Protein AF-A0A2D5ZNK0-F1 (afdb_monomer_lite)

Sequence (263 aa):
MKLQSRGSHSTAHLARLTDTSVVLVVDVSKSTRTVAAQVLGCRELEPDLQLRGVILNRVGTSRQEKVIREAIAIETGLPVLGAIPRLERELLPSRYLGLVTAFEHPRMTEVLGKLATLAEERIDLSQLLEVARSAPTLARLAPHRSHTSVSKPVNIGVLRDRAFSFYYPENLEAIAGSGAELIEISPLRDSTLPAIDALYAICTRSEPRNGLQAWREPPREAGDERRIGHQRSHRTRGRAGRGGRESHASGSGDPGPCAPQRG

pLDDT: mean 75.98, std 24.48, range [27.55, 98.69]

Radius of gyration: 31.8 Å; chains: 1; bounding box: 80×66×80 Å

Foldseek 3Di:
DDQDPLRPPHPQNVCLVQVAADEAEDEQVVHALVLLVVVVCVCVSRVVHNHAAYEYEADADPVRVVRRQVSNCVNPVHHHQFYYHRDDCVLWPADPPGTQDPQRDPCSVVSVVVVVVRCVVTGNVVVVVVSRVPGDDDDPDDPPPPPDPDPDAAEEEEADHSVQPDDDVVVVCVSVSNRHDYHYDHPVPDPDDDDGPYYDGDDDPDDPPPPDDPPDDDDDPPDPPPDDDDDDDDDDDDDDDDDDDDDDDDDDDDDDDDDDDDD

Structure (mmCIF, N/CA/C/O backbone):
data_AF-A0A2D5ZNK0-F1
#
_entry.id   AF-A0A2D5ZNK0-F1
#
loop_
_atom_site.group_PDB
_atom_site.id
_atom_site.type_symbol
_atom_site.label_atom_id
_atom_site.label_alt_id
_atom_site.label_comp_id
_atom_site.label_asym_id
_atom_site.label_entity_id
_atom_site.label_seq_id
_atom_site.pdbx_PDB_ins_code
_atom_site.Cartn_x
_atom_site.Cartn_y
_atom_site.Cartn_z
_atom_site.occupancy
_atom_site.B_iso_or_equiv
_atom_site.auth_seq_id
_atom_site.auth_comp_id
_atom_site.auth_asym_id
_atom_site.auth_atom_id
_atom_site.pdbx_PDB_model_num
ATOM 1 N N . MET A 1 1 ? -8.776 7.065 -18.051 1.00 53.94 1 MET A N 1
ATOM 2 C CA . MET A 1 1 ? -10.060 6.798 -17.361 1.00 53.94 1 MET A CA 1
ATOM 3 C C . MET A 1 1 ? -10.130 7.669 -16.111 1.00 53.94 1 MET A C 1
ATOM 5 O O . MET A 1 1 ? -9.149 7.706 -15.385 1.00 53.94 1 MET A O 1
ATOM 9 N N . LYS A 1 2 ? -11.215 8.428 -15.895 1.00 69.31 2 LYS A N 1
ATOM 10 C CA . LYS A 1 2 ? -11.423 9.237 -14.675 1.00 69.31 2 LYS A CA 1
ATOM 11 C C . LYS A 1 2 ? -12.508 8.589 -13.813 1.00 69.31 2 LYS A C 1
ATOM 13 O O . LYS A 1 2 ? -13.433 8.007 -14.372 1.00 69.31 2 LYS A O 1
ATOM 18 N N . LEU A 1 3 ? -12.394 8.724 -12.491 1.00 73.19 3 LEU A N 1
ATOM 19 C CA . LEU A 1 3 ? -13.427 8.315 -11.539 1.00 73.19 3 LEU A CA 1
ATOM 20 C C . LEU A 1 3 ? -14.761 8.991 -11.887 1.00 73.19 3 LEU A C 1
ATOM 22 O O . LEU A 1 3 ? -14.806 10.209 -12.071 1.00 73.19 3 LEU A O 1
ATOM 26 N N . GLN A 1 4 ? -15.832 8.204 -11.973 1.00 79.56 4 GLN A N 1
ATOM 27 C CA . GLN A 1 4 ? -17.187 8.708 -12.215 1.00 79.56 4 GLN A CA 1
ATOM 28 C C . GLN A 1 4 ? -18.020 8.707 -10.927 1.00 79.56 4 GLN A C 1
ATOM 30 O O . GLN A 1 4 ? -17.707 7.996 -9.975 1.00 79.56 4 GLN A O 1
ATOM 35 N N . SER A 1 5 ? -19.119 9.468 -10.913 1.00 78.69 5 SER A N 1
ATOM 36 C CA . SER A 1 5 ? -19.983 9.665 -9.735 1.00 78.69 5 SER A CA 1
ATOM 37 C C . SER A 1 5 ? -20.564 8.375 -9.147 1.00 78.69 5 SER A C 1
ATOM 39 O O . SER A 1 5 ? -20.795 8.308 -7.947 1.00 78.69 5 SER A O 1
ATOM 41 N N . ARG A 1 6 ? -20.754 7.331 -9.963 1.00 80.19 6 ARG A N 1
ATOM 42 C CA . ARG A 1 6 ? -21.209 5.999 -9.521 1.00 80.19 6 ARG A CA 1
ATOM 43 C C . ARG A 1 6 ? -20.069 5.077 -9.059 1.00 80.19 6 ARG A C 1
ATOM 45 O O . ARG A 1 6 ? -20.229 3.863 -9.068 1.00 80.19 6 ARG A O 1
ATOM 52 N N . GLY A 1 7 ? -18.884 5.620 -8.777 1.00 79.12 7 GLY A N 1
ATOM 53 C CA . GLY A 1 7 ? -17.714 4.840 -8.360 1.00 79.12 7 GLY A CA 1
ATOM 54 C C . GLY A 1 7 ? -17.071 4.014 -9.479 1.00 79.12 7 GLY A C 1
ATOM 55 O O . GLY A 1 7 ? -16.176 3.211 -9.215 1.00 79.12 7 GLY A O 1
ATOM 56 N N . SER A 1 8 ? -17.481 4.196 -10.739 1.00 81.38 8 SER A N 1
ATOM 57 C CA . SER A 1 8 ? -16.827 3.523 -11.866 1.00 81.38 8 SER A CA 1
ATOM 58 C C . SER A 1 8 ? -15.377 3.983 -11.977 1.00 81.38 8 SER A C 1
ATOM 60 O O . SER A 1 8 ? -15.108 5.184 -11.927 1.00 81.38 8 SER A O 1
ATOM 62 N N . HIS A 1 9 ? -14.462 3.019 -12.135 1.00 85.94 9 HIS A N 1
ATOM 63 C CA . HIS A 1 9 ? -13.010 3.246 -12.203 1.00 85.94 9 HIS A CA 1
ATOM 64 C C . HIS A 1 9 ? -12.386 3.678 -10.860 1.00 85.94 9 HIS A C 1
ATOM 66 O O . HIS A 1 9 ? -11.348 4.337 -10.833 1.00 85.94 9 HIS A O 1
ATOM 72 N N . SER A 1 10 ? -13.036 3.331 -9.747 1.00 90.38 10 SER A N 1
ATOM 73 C CA . SER A 1 10 ? -12.478 3.432 -8.395 1.00 90.38 10 SER A CA 1
ATOM 74 C C . SER A 1 10 ? -11.675 2.185 -8.018 1.00 90.38 10 SER A C 1
ATOM 76 O O . SER A 1 10 ? -11.811 1.130 -8.640 1.00 90.38 10 SER A O 1
ATOM 78 N N . THR A 1 11 ? -10.902 2.274 -6.934 1.00 90.75 11 THR A N 1
ATOM 79 C CA . THR A 1 11 ? -10.263 1.107 -6.309 1.00 90.75 11 THR A CA 1
ATOM 80 C C . THR A 1 11 ? -11.290 0.055 -5.883 1.00 90.75 11 THR A C 1
ATOM 82 O O . THR A 1 11 ? -11.039 -1.129 -6.060 1.00 90.75 11 THR A O 1
ATOM 85 N N . ALA A 1 12 ? -12.466 0.465 -5.392 1.00 91.69 12 ALA A N 1
ATOM 86 C CA . ALA A 1 12 ? -13.541 -0.460 -5.025 1.00 91.69 12 ALA A CA 1
ATOM 87 C C . ALA A 1 12 ? -14.115 -1.192 -6.249 1.00 91.69 12 ALA A C 1
ATOM 89 O O . ALA A 1 12 ? -14.366 -2.393 -6.203 1.00 91.69 12 ALA A O 1
ATOM 90 N N . HIS A 1 13 ? -14.272 -0.490 -7.377 1.00 91.88 13 HIS A N 1
ATOM 91 C CA . HIS A 1 13 ? -14.654 -1.118 -8.641 1.00 91.88 13 HIS A CA 1
ATOM 92 C C . HIS A 1 13 ? -13.606 -2.149 -9.074 1.00 91.88 13 HIS A C 1
ATOM 94 O O . HIS A 1 13 ? -13.973 -3.267 -9.420 1.00 91.88 13 HIS A O 1
ATOM 100 N N . LEU A 1 14 ? -12.315 -1.794 -9.042 1.00 91.94 14 LEU A N 1
ATOM 101 C CA . LEU A 1 14 ? -11.243 -2.717 -9.419 1.00 91.94 14 LEU A CA 1
ATOM 102 C C . LEU A 1 14 ? -11.221 -3.949 -8.509 1.00 91.94 14 LEU A C 1
ATOM 104 O O . LEU A 1 14 ? -11.199 -5.059 -9.021 1.00 91.94 14 LEU A O 1
ATOM 108 N N . ALA A 1 15 ? -11.318 -3.753 -7.193 1.00 93.38 15 ALA A N 1
ATOM 109 C CA . ALA A 1 15 ? -11.358 -4.840 -6.221 1.00 93.38 15 ALA A CA 1
ATOM 110 C C . ALA A 1 15 ? -12.528 -5.805 -6.462 1.00 93.38 15 ALA A C 1
ATOM 112 O O . ALA A 1 15 ? -12.347 -7.004 -6.313 1.00 93.38 15 ALA A O 1
ATOM 113 N N . ARG A 1 16 ? -13.699 -5.318 -6.901 1.00 90.88 16 ARG A N 1
ATOM 114 C CA . ARG A 1 16 ? -14.812 -6.190 -7.317 1.00 90.88 16 ARG A CA 1
ATOM 115 C C . ARG A 1 16 ? -14.516 -6.962 -8.597 1.00 90.88 16 ARG A C 1
ATOM 117 O O . ARG A 1 16 ? -14.821 -8.144 -8.671 1.00 90.88 16 ARG A O 1
ATOM 124 N N . LEU A 1 17 ? -13.921 -6.312 -9.600 1.00 90.88 17 LEU A N 1
ATOM 125 C CA . LEU A 1 17 ? -13.545 -6.986 -10.849 1.00 90.88 17 LEU A CA 1
ATOM 126 C C . LEU A 1 17 ? -12.518 -8.100 -10.620 1.00 90.88 17 LEU A C 1
ATOM 128 O O . LEU A 1 17 ? -12.526 -9.092 -11.343 1.00 90.88 17 LEU A O 1
ATOM 132 N N . THR A 1 18 ? -11.628 -7.919 -9.644 1.00 91.44 18 THR A N 1
ATOM 133 C CA . THR A 1 18 ? -10.553 -8.862 -9.317 1.00 91.44 18 THR A CA 1
ATOM 134 C C . THR A 1 18 ? -10.853 -9.726 -8.092 1.00 91.44 18 THR A C 1
ATOM 136 O O . THR A 1 18 ? -9.956 -10.428 -7.630 1.00 91.44 18 THR A O 1
ATOM 139 N N . ASP A 1 19 ? -12.069 -9.639 -7.543 1.00 91.19 19 ASP A N 1
ATOM 140 C CA . ASP A 1 19 ? -12.512 -10.284 -6.296 1.00 91.19 19 ASP A CA 1
ATOM 141 C C . ASP A 1 19 ? -11.473 -10.200 -5.156 1.00 91.19 19 ASP A C 1
ATOM 143 O O . ASP A 1 19 ? -11.178 -11.146 -4.432 1.00 91.19 19 ASP A O 1
ATOM 147 N N . THR A 1 20 ? -10.819 -9.044 -5.040 1.00 93.94 20 THR A N 1
ATOM 148 C CA . THR A 1 20 ? -9.684 -8.848 -4.137 1.00 93.94 20 THR A CA 1
ATOM 149 C C . THR A 1 20 ? -10.143 -8.320 -2.785 1.00 93.94 20 THR A C 1
ATOM 151 O O . THR A 1 20 ? -10.878 -7.334 -2.702 1.00 93.94 20 THR A O 1
ATOM 154 N N . SER A 1 21 ? -9.637 -8.935 -1.716 1.00 94.94 21 SER A N 1
ATOM 155 C CA . SER A 1 21 ? -9.811 -8.452 -0.348 1.00 94.94 21 SER A CA 1
ATOM 156 C C . SER A 1 21 ? -9.242 -7.044 -0.164 1.00 94.94 21 SER A C 1
ATOM 158 O O . SER A 1 21 ? -8.134 -6.733 -0.600 1.00 94.94 21 SER A O 1
ATOM 160 N N . VAL A 1 22 ? -9.995 -6.187 0.523 1.00 95.94 22 VAL A N 1
ATOM 161 C CA . VAL A 1 22 ? -9.651 -4.782 0.752 1.00 95.94 22 VAL A CA 1
ATOM 162 C C . VAL A 1 22 ? -9.342 -4.539 2.221 1.00 95.94 22 VAL A C 1
ATOM 164 O O . VAL A 1 22 ? -10.062 -4.977 3.117 1.00 95.94 22 VAL A O 1
ATOM 167 N N . VAL A 1 23 ? -8.285 -3.768 2.459 1.00 97.56 23 VAL A N 1
ATOM 168 C CA . VAL A 1 23 ? -7.967 -3.175 3.758 1.00 97.56 23 VAL A CA 1
ATOM 169 C C . VAL A 1 23 ? -8.081 -1.665 3.621 1.00 97.56 23 VAL A C 1
ATOM 171 O O . VAL A 1 23 ? -7.458 -1.065 2.744 1.00 97.56 23 VAL A O 1
ATOM 174 N N . LEU A 1 24 ? -8.885 -1.040 4.478 1.00 97.38 24 LEU A N 1
ATOM 175 C CA . LEU A 1 24 ? -9.095 0.403 4.435 1.00 97.38 24 LEU A CA 1
ATOM 176 C C . LEU A 1 24 ? -8.013 1.121 5.245 1.00 97.38 24 LEU A C 1
ATOM 178 O O . LEU A 1 24 ? -7.843 0.857 6.431 1.00 97.38 24 LEU A O 1
ATOM 182 N N . VAL A 1 25 ? -7.311 2.068 4.629 1.00 97.88 25 VAL A N 1
ATOM 183 C CA . VAL A 1 25 ? -6.366 2.945 5.333 1.00 97.88 25 VAL A CA 1
ATOM 184 C C . VAL A 1 25 ? -7.060 4.270 5.633 1.00 97.88 25 VAL A C 1
ATOM 186 O O . VAL A 1 25 ? -7.453 4.977 4.705 1.00 97.88 25 VAL A O 1
ATOM 189 N N . VAL A 1 26 ? -7.209 4.621 6.912 1.00 97.62 26 VAL A N 1
ATOM 190 C CA . VAL A 1 26 ? -7.966 5.814 7.334 1.00 97.62 26 VAL A CA 1
ATOM 191 C C . VAL A 1 26 ? -7.064 6.799 8.066 1.00 97.62 26 VAL A C 1
ATOM 193 O O . VAL A 1 26 ? -6.392 6.427 9.023 1.00 97.62 26 VAL A O 1
ATOM 196 N N . ASP A 1 27 ? -7.061 8.068 7.649 1.00 96.94 27 ASP A N 1
ATOM 197 C CA . ASP A 1 27 ? -6.434 9.147 8.421 1.00 96.94 27 ASP A CA 1
ATOM 198 C C . ASP A 1 27 ? -7.268 9.433 9.673 1.00 96.94 27 ASP A C 1
ATOM 200 O O . ASP A 1 27 ? -8.422 9.856 9.590 1.00 96.94 27 ASP A O 1
ATOM 204 N N . VAL A 1 28 ? -6.673 9.216 10.844 1.00 97.56 28 VAL A N 1
ATOM 205 C CA . VAL A 1 28 ? -7.351 9.404 12.129 1.00 97.56 28 VAL A CA 1
ATOM 206 C C . VAL A 1 28 ? -6.991 10.721 12.809 1.00 97.56 28 VAL A C 1
ATOM 208 O O . VAL A 1 28 ? -7.343 10.937 13.969 1.00 97.56 28 VAL A O 1
ATOM 211 N N . SER A 1 29 ? -6.283 11.621 12.126 1.00 95.75 29 SER A N 1
ATOM 212 C CA . SER A 1 29 ? -5.857 12.909 12.674 1.00 95.75 29 SER A CA 1
ATOM 213 C C . SER A 1 29 ? -7.034 13.646 13.318 1.00 95.75 29 SER A C 1
ATOM 215 O O . SER A 1 29 ? -8.018 13.969 12.658 1.00 95.75 29 SER A O 1
ATOM 217 N N . LYS A 1 30 ? -6.910 13.955 14.617 1.00 94.06 30 LYS A N 1
ATOM 218 C CA . LYS A 1 30 ? -7.922 14.693 15.401 1.00 94.06 30 LYS A CA 1
ATOM 219 C C . LYS A 1 30 ? -9.309 14.023 15.447 1.00 94.06 30 LYS A C 1
ATOM 221 O O . LYS A 1 30 ? -10.297 14.701 15.709 1.00 94.06 30 LYS A O 1
ATOM 226 N N . SER A 1 31 ? -9.384 12.711 15.227 1.00 95.38 31 SER A N 1
ATOM 227 C CA . SER A 1 31 ? -10.626 11.934 15.266 1.00 95.38 31 SER A CA 1
ATOM 228 C C . SER A 1 31 ? -10.505 10.740 16.218 1.00 95.38 31 SER A C 1
ATOM 230 O O . SER A 1 31 ? -9.405 10.269 16.507 1.00 95.38 31 SER A O 1
ATOM 232 N N . THR A 1 32 ? -11.635 10.260 16.735 1.00 95.56 32 THR A N 1
ATOM 233 C CA . THR A 1 32 ? -11.726 9.044 17.562 1.00 95.56 32 THR A CA 1
ATOM 234 C C . THR A 1 32 ? -12.886 8.177 17.076 1.00 95.56 32 THR A C 1
ATOM 236 O O . THR A 1 32 ? -12.784 7.559 16.021 1.00 95.56 32 THR A O 1
ATOM 239 N N . ARG A 1 33 ? -14.024 8.169 17.777 1.00 96.00 33 ARG A N 1
ATOM 240 C CA . ARG A 1 33 ? -15.182 7.325 17.450 1.00 96.00 33 ARG A CA 1
ATOM 241 C C . ARG A 1 33 ? -15.728 7.576 16.040 1.00 96.00 33 ARG A C 1
ATOM 243 O O . ARG A 1 33 ? -16.164 6.635 15.392 1.00 96.00 33 ARG A O 1
ATOM 250 N N . THR A 1 34 ? -15.641 8.806 15.526 1.00 97.31 34 THR A N 1
ATOM 251 C CA . THR A 1 34 ? -16.075 9.154 14.159 1.00 97.31 34 THR A CA 1
ATOM 252 C C . THR A 1 34 ? -15.363 8.337 13.074 1.00 97.31 34 THR A C 1
ATOM 254 O O . THR A 1 34 ? -15.933 8.128 12.007 1.00 97.31 34 THR A O 1
ATOM 257 N N . VAL A 1 35 ? -14.157 7.818 13.336 1.00 98.00 35 VAL A N 1
ATOM 258 C CA . VAL A 1 35 ? -13.470 6.895 12.415 1.00 98.00 35 VAL A CA 1
ATOM 259 C C . VAL A 1 35 ? -14.310 5.635 12.179 1.00 98.00 35 VAL A C 1
ATOM 261 O O . VAL A 1 35 ? -14.430 5.197 11.040 1.00 98.00 35 VAL A O 1
ATOM 264 N N . ALA A 1 36 ? -14.963 5.091 13.210 1.00 97.88 36 ALA A N 1
ATOM 265 C CA . ALA A 1 36 ? -15.831 3.923 13.057 1.00 97.88 36 ALA A CA 1
ATOM 266 C C . ALA A 1 36 ? -17.025 4.211 12.134 1.00 97.88 36 ALA A C 1
ATOM 268 O O . ALA A 1 36 ? -17.375 3.366 11.318 1.00 97.88 36 ALA A O 1
ATOM 269 N N . ALA A 1 37 ? -17.584 5.426 12.177 1.00 97.56 37 ALA A N 1
ATOM 270 C CA . ALA A 1 37 ? -18.643 5.841 11.256 1.00 97.56 37 ALA A CA 1
ATOM 271 C C . ALA A 1 37 ? -18.157 5.930 9.797 1.00 97.56 37 ALA A C 1
ATOM 273 O O . ALA A 1 37 ? -18.907 5.592 8.887 1.00 97.56 37 ALA A O 1
ATOM 274 N N . GLN A 1 38 ? -16.905 6.343 9.560 1.00 97.31 38 GLN A N 1
ATOM 275 C CA . GLN A 1 38 ? -16.313 6.340 8.215 1.00 97.31 38 GLN A CA 1
ATOM 276 C C . GLN A 1 38 ? -16.136 4.914 7.687 1.00 97.31 38 GLN A C 1
ATOM 278 O O . GLN A 1 38 ? -16.519 4.632 6.556 1.00 97.31 38 GLN A O 1
ATOM 283 N N . VAL A 1 39 ? -15.600 4.012 8.517 1.00 97.69 39 VAL A N 1
ATOM 284 C CA . VAL A 1 39 ? -15.426 2.593 8.164 1.00 97.69 39 VAL A CA 1
ATOM 285 C C . VAL A 1 39 ? -16.782 1.941 7.886 1.00 97.69 39 VAL A C 1
ATOM 287 O O . VAL A 1 39 ? -16.942 1.284 6.859 1.00 97.69 39 VAL A O 1
ATOM 290 N N . LEU A 1 40 ? -17.765 2.171 8.763 1.00 97.12 40 LEU A N 1
ATOM 291 C CA . LEU A 1 40 ? -19.136 1.707 8.580 1.00 97.12 40 LEU A CA 1
ATOM 292 C C . LEU A 1 40 ? -19.714 2.244 7.268 1.00 97.12 40 LEU A C 1
ATOM 294 O O . LEU A 1 40 ? -20.188 1.466 6.453 1.00 97.12 40 LEU A O 1
ATOM 298 N N . GLY A 1 41 ? -19.592 3.547 7.012 1.00 96.31 41 GLY A N 1
ATOM 299 C CA . GLY A 1 41 ? -20.052 4.164 5.770 1.00 96.31 41 GLY A CA 1
ATOM 300 C C . GLY A 1 41 ? -19.421 3.548 4.521 1.00 96.31 41 GLY A C 1
ATOM 301 O O . GLY A 1 41 ? -20.131 3.302 3.554 1.00 96.31 41 GLY A O 1
ATOM 302 N N . CYS A 1 42 ? -18.120 3.238 4.535 1.00 94.94 42 CYS A N 1
ATOM 303 C CA . CYS A 1 42 ? -17.470 2.530 3.427 1.00 94.94 42 CYS A CA 1
ATOM 304 C C . CYS A 1 42 ? -18.042 1.123 3.217 1.00 94.94 42 CYS A C 1
ATOM 306 O O . CYS A 1 42 ? -18.243 0.725 2.073 1.00 94.94 42 CYS A O 1
ATOM 308 N N . ARG A 1 43 ? -18.313 0.390 4.303 1.00 93.88 43 ARG A N 1
ATOM 309 C CA . ARG A 1 43 ? -18.911 -0.949 4.247 1.00 93.88 43 ARG A CA 1
ATOM 310 C C . ARG A 1 43 ? -20.339 -0.912 3.698 1.00 93.88 43 ARG A C 1
ATOM 312 O O . ARG A 1 43 ? -20.675 -1.716 2.843 1.00 93.88 43 ARG A O 1
ATOM 319 N N . GLU A 1 44 ? -21.157 0.029 4.164 1.00 94.69 44 GLU A N 1
ATOM 320 C CA . GLU A 1 44 ? -22.551 0.168 3.720 1.00 94.69 44 GLU A CA 1
ATOM 321 C C . GLU A 1 44 ? -22.656 0.722 2.289 1.00 94.69 44 GLU A C 1
ATOM 323 O O . GLU A 1 44 ? -23.568 0.363 1.549 1.00 94.69 44 GLU A O 1
ATOM 328 N N . LEU A 1 45 ? -21.725 1.591 1.875 1.00 92.81 45 LEU A N 1
ATOM 329 C CA . LEU A 1 45 ? -21.689 2.141 0.516 1.00 92.81 45 LEU A CA 1
ATOM 330 C C . LEU A 1 45 ? -21.282 1.089 -0.527 1.00 92.81 45 LEU A C 1
ATOM 332 O O . LEU A 1 45 ? -21.707 1.170 -1.678 1.00 92.81 45 LEU A O 1
ATOM 336 N N . GLU A 1 46 ? -20.449 0.126 -0.133 1.00 91.12 46 GLU A N 1
ATOM 337 C CA . GLU A 1 46 ? -19.905 -0.921 -0.999 1.00 91.12 46 GLU A CA 1
ATOM 338 C C . GLU A 1 46 ? -20.119 -2.311 -0.357 1.00 91.12 46 GLU A C 1
ATOM 340 O O . GLU A 1 46 ? -19.147 -2.951 0.051 1.00 91.12 46 GLU A O 1
ATOM 345 N N . PRO A 1 47 ? -21.373 -2.801 -0.256 1.00 89.62 47 PRO A N 1
ATOM 346 C CA . PRO A 1 47 ? -21.703 -4.028 0.483 1.00 89.62 47 PRO A CA 1
ATOM 347 C C . PRO A 1 47 ? -21.095 -5.296 -0.131 1.00 89.62 47 PRO A C 1
ATOM 349 O O . PRO A 1 47 ? -20.824 -6.259 0.581 1.00 89.62 47 PRO A O 1
ATOM 352 N N . ASP A 1 48 ? -20.835 -5.282 -1.440 1.00 89.75 48 ASP A N 1
ATOM 353 C CA . ASP A 1 48 ? -20.205 -6.395 -2.162 1.00 89.75 48 ASP A CA 1
ATOM 354 C C . ASP A 1 48 ? -18.672 -6.398 -2.034 1.00 89.75 48 ASP A C 1
ATOM 356 O O . ASP A 1 48 ? -17.993 -7.267 -2.582 1.00 89.75 48 ASP A O 1
ATOM 360 N N . LEU A 1 49 ? -18.092 -5.398 -1.363 1.00 92.44 49 LEU A N 1
ATOM 361 C CA . LEU A 1 49 ? -16.652 -5.312 -1.186 1.00 92.44 49 LEU A CA 1
ATOM 362 C C . LEU A 1 49 ? -16.201 -6.247 -0.065 1.00 92.44 49 LEU A C 1
ATOM 364 O O . LEU A 1 49 ? -16.696 -6.188 1.060 1.00 92.44 49 LEU A O 1
ATOM 368 N N . GLN A 1 50 ? -15.173 -7.045 -0.342 1.00 93.69 50 GLN A N 1
ATOM 369 C CA . GLN A 1 50 ? -14.504 -7.890 0.646 1.00 93.69 50 GLN A CA 1
ATOM 370 C C . GLN A 1 50 ? -13.637 -7.038 1.593 1.00 93.69 50 GLN A C 1
ATOM 372 O O . GLN A 1 50 ? -12.412 -7.139 1.595 1.00 93.69 50 GLN A O 1
ATOM 377 N N . LEU A 1 51 ? -14.248 -6.152 2.384 1.00 95.94 51 LEU A N 1
ATOM 378 C CA . LEU A 1 51 ? -13.545 -5.322 3.361 1.00 95.94 51 LEU A CA 1
ATOM 379 C C . LEU A 1 51 ? -13.157 -6.179 4.576 1.00 95.94 51 LEU A C 1
ATOM 381 O O . LEU A 1 51 ? -14.015 -6.613 5.339 1.00 95.94 51 LEU A O 1
ATOM 385 N N . ARG A 1 52 ? -11.857 -6.442 4.747 1.00 96.88 52 ARG A N 1
ATOM 386 C CA . ARG A 1 52 ? -11.329 -7.419 5.721 1.00 96.88 52 ARG A CA 1
ATOM 387 C C . ARG A 1 52 ? -10.579 -6.810 6.898 1.00 96.88 52 ARG A C 1
ATOM 389 O O . ARG A 1 52 ? -10.232 -7.529 7.829 1.00 96.88 52 ARG A O 1
ATOM 396 N N . GLY A 1 53 ? -10.348 -5.504 6.893 1.00 97.38 53 GLY A N 1
ATOM 397 C CA . GLY A 1 53 ? -9.715 -4.835 8.020 1.00 97.38 53 GLY A CA 1
ATOM 398 C C . GLY A 1 53 ? -9.428 -3.367 7.766 1.00 97.38 53 GLY A C 1
ATOM 399 O O . GLY A 1 53 ? -9.692 -2.831 6.686 1.00 97.38 53 GLY A O 1
ATOM 400 N N . VAL A 1 54 ? -8.873 -2.721 8.788 1.00 98.50 54 VAL A N 1
ATOM 401 C CA . VAL A 1 54 ? -8.552 -1.291 8.773 1.00 98.50 54 VAL A CA 1
ATOM 402 C C . VAL A 1 54 ? -7.120 -1.065 9.253 1.00 98.50 54 VAL A C 1
ATOM 404 O O . VAL A 1 54 ? -6.683 -1.677 10.223 1.00 98.50 54 VAL A O 1
ATOM 407 N N . ILE A 1 55 ? -6.394 -0.152 8.615 1.00 98.69 55 ILE A N 1
ATOM 408 C CA . ILE A 1 55 ? -5.128 0.390 9.116 1.00 98.69 55 ILE A CA 1
ATOM 409 C C . ILE A 1 55 ? -5.353 1.858 9.470 1.00 98.69 55 ILE A C 1
ATOM 411 O O . ILE A 1 55 ? -5.810 2.656 8.648 1.00 98.69 55 ILE A O 1
ATOM 415 N N . LEU A 1 56 ? -5.024 2.227 10.705 1.00 98.56 56 LEU A N 1
ATOM 416 C CA . LEU A 1 56 ? -5.113 3.610 11.164 1.00 98.56 56 LEU A CA 1
ATOM 417 C C . LEU A 1 56 ? -3.852 4.348 10.731 1.00 98.56 56 LEU A C 1
ATOM 419 O O . LEU A 1 56 ? -2.743 3.895 10.995 1.00 98.56 56 LEU A O 1
ATOM 423 N N . ASN A 1 57 ? -4.005 5.497 10.092 1.00 97.69 57 ASN A N 1
ATOM 424 C CA . ASN A 1 57 ? -2.897 6.335 9.669 1.00 97.69 57 ASN A CA 1
ATOM 425 C C . ASN A 1 57 ? -2.886 7.639 10.468 1.00 97.69 57 ASN A C 1
ATOM 427 O O . ASN A 1 57 ? -3.936 8.219 10.746 1.00 97.69 57 ASN A O 1
ATOM 431 N N . ARG A 1 58 ? -1.688 8.135 10.789 1.00 96.56 58 ARG A N 1
ATOM 432 C CA . ARG A 1 58 ? -1.454 9.399 11.505 1.00 96.56 58 ARG A CA 1
ATOM 433 C C . ARG A 1 58 ? -2.026 9.425 12.924 1.00 96.56 58 ARG A C 1
ATOM 435 O O . ARG A 1 58 ? -2.523 10.451 13.394 1.00 96.56 58 ARG A O 1
ATOM 442 N N . VAL A 1 59 ? -1.897 8.304 13.626 1.00 97.56 59 VAL A N 1
ATOM 443 C CA . VAL A 1 59 ? -2.233 8.192 15.049 1.00 97.56 59 VAL A CA 1
ATOM 444 C C . VAL A 1 59 ? -1.373 9.159 15.868 1.00 97.56 59 VAL A C 1
ATOM 446 O O . VAL A 1 59 ? -0.160 9.250 15.670 1.00 97.56 59 VAL A O 1
ATOM 449 N N . GLY A 1 60 ? -2.006 9.901 16.778 1.00 96.06 60 GLY A N 1
ATOM 450 C CA . GLY A 1 60 ? -1.330 10.864 17.645 1.00 96.06 60 GLY A CA 1
ATOM 451 C C . GLY A 1 60 ? -0.933 10.302 19.009 1.00 96.06 60 GLY A C 1
ATOM 452 O O . GLY A 1 60 ? 0.104 10.685 19.539 1.00 96.06 60 GLY A O 1
ATOM 453 N N . THR A 1 61 ? -1.745 9.418 19.601 1.00 96.50 61 THR A N 1
ATOM 454 C CA . THR A 1 61 ? -1.489 8.851 20.940 1.00 96.50 61 THR A CA 1
ATOM 455 C C . THR A 1 61 ? -2.021 7.424 21.069 1.00 96.50 61 THR A C 1
ATOM 457 O O . THR A 1 61 ? -3.010 7.070 20.426 1.00 96.50 61 THR A O 1
ATOM 460 N N . SER A 1 62 ? -1.452 6.629 21.980 1.00 96.19 62 SER A N 1
ATOM 461 C CA . SER A 1 62 ? -1.925 5.261 22.259 1.00 96.19 62 SER A CA 1
ATOM 462 C C . SER A 1 62 ? -3.359 5.225 22.802 1.00 96.19 62 SER A C 1
ATOM 464 O O . SER A 1 62 ? -4.115 4.298 22.520 1.00 96.19 62 SER A O 1
ATOM 466 N N . ARG A 1 63 ? -3.776 6.259 23.551 1.00 97.25 63 ARG A N 1
ATOM 467 C CA . ARG A 1 63 ? -5.168 6.394 24.012 1.00 97.25 63 ARG A CA 1
ATOM 468 C C . ARG A 1 63 ? -6.124 6.553 22.831 1.00 97.25 63 ARG A C 1
ATOM 470 O O . ARG A 1 63 ? -7.168 5.910 22.809 1.00 97.25 63 ARG A O 1
ATOM 477 N N . GLN A 1 64 ? -5.772 7.413 21.875 1.00 97.62 64 GLN A N 1
ATOM 478 C CA . GLN A 1 64 ? -6.562 7.625 20.666 1.00 97.62 64 GLN A CA 1
ATOM 479 C C . GLN A 1 64 ? -6.700 6.320 19.875 1.00 97.62 64 GLN A C 1
ATOM 481 O O . GLN A 1 64 ? -7.813 5.948 19.516 1.00 97.62 64 GLN A O 1
ATOM 486 N N . GLU A 1 65 ? -5.589 5.610 19.661 1.00 98.06 65 GLU A N 1
ATOM 487 C CA . GLU A 1 65 ? -5.578 4.311 18.985 1.00 98.06 65 GLU A CA 1
ATOM 488 C C . GLU A 1 65 ? -6.535 3.315 19.643 1.00 98.06 65 GLU A C 1
ATOM 490 O O . GLU A 1 65 ? -7.387 2.750 18.961 1.00 98.06 65 GLU A O 1
ATOM 495 N N . LYS A 1 66 ? -6.441 3.143 20.969 1.00 98.12 66 LYS A N 1
ATOM 496 C CA . LYS A 1 66 ? -7.290 2.208 21.717 1.00 98.12 66 LYS A CA 1
ATOM 497 C C . LYS A 1 66 ? -8.777 2.506 21.518 1.00 98.12 66 LYS A C 1
ATOM 499 O O . LYS A 1 66 ? -9.535 1.598 21.193 1.00 98.12 66 LYS A O 1
ATOM 504 N N . VAL A 1 67 ? -9.172 3.774 21.654 1.00 98.31 67 VAL A N 1
ATOM 505 C CA . VAL A 1 67 ? -10.571 4.199 21.477 1.00 98.31 67 VAL A CA 1
ATOM 506 C C . VAL A 1 67 ? -11.058 3.931 20.052 1.00 98.31 67 VAL A C 1
ATOM 508 O O . VAL A 1 67 ? -12.190 3.496 19.865 1.00 98.31 67 VAL A O 1
ATOM 511 N N . ILE A 1 68 ? -10.223 4.179 19.039 1.00 98.38 68 ILE A N 1
ATOM 512 C CA . ILE A 1 68 ? -10.595 3.930 17.640 1.00 98.38 68 ILE A CA 1
ATOM 513 C C . ILE A 1 68 ? -10.731 2.431 17.368 1.00 98.38 68 ILE A C 1
ATOM 515 O O . ILE A 1 68 ? -11.713 2.024 16.754 1.00 98.38 68 ILE A O 1
ATOM 519 N N . ARG A 1 69 ? -9.776 1.614 17.832 1.00 98.50 69 ARG A N 1
ATOM 520 C CA . ARG A 1 69 ? -9.820 0.151 17.682 1.00 98.50 69 ARG A CA 1
ATOM 521 C C . ARG A 1 69 ? -11.094 -0.431 18.283 1.00 98.50 69 ARG A C 1
ATOM 523 O O . ARG A 1 69 ? -11.774 -1.207 17.623 1.00 98.50 69 ARG A O 1
ATOM 530 N N . GLU A 1 70 ? -11.431 -0.010 19.498 1.00 98.38 70 GLU A N 1
ATOM 531 C CA . GLU A 1 70 ? -12.648 -0.432 20.193 1.00 98.38 70 GLU A CA 1
ATOM 532 C C . GLU A 1 70 ? -13.912 0.015 19.446 1.00 98.38 70 GLU A C 1
ATOM 534 O O . GLU A 1 70 ? -14.794 -0.800 19.193 1.00 98.38 70 GLU A O 1
ATOM 539 N N . ALA A 1 71 ? -13.971 1.274 19.002 1.00 98.38 71 ALA A N 1
ATOM 540 C CA . ALA A 1 71 ? -15.109 1.780 18.238 1.00 98.38 71 ALA A CA 1
ATOM 541 C C . ALA A 1 71 ? -15.307 1.031 16.907 1.00 98.38 71 ALA A C 1
ATOM 543 O O . ALA A 1 71 ? -16.433 0.682 16.568 1.00 98.38 71 ALA A O 1
ATOM 544 N N . ILE A 1 72 ? -14.237 0.753 16.155 1.00 98.44 72 ILE A N 1
ATOM 545 C CA . ILE A 1 72 ? -14.328 -0.011 14.900 1.00 98.44 72 ILE A CA 1
ATOM 546 C C . ILE A 1 72 ? -14.808 -1.437 15.180 1.00 98.44 72 ILE A C 1
ATOM 548 O O . ILE A 1 72 ? -15.703 -1.918 14.483 1.00 98.44 72 ILE A O 1
ATOM 552 N N . ALA A 1 73 ? -14.261 -2.094 16.206 1.00 97.81 73 ALA A N 1
ATOM 553 C CA . ALA A 1 73 ? -14.657 -3.450 16.569 1.00 97.81 73 ALA A CA 1
ATOM 554 C C . ALA A 1 73 ? -16.144 -3.530 16.954 1.00 97.81 73 ALA A C 1
ATOM 556 O O . ALA A 1 73 ? -16.847 -4.402 16.452 1.00 97.81 73 ALA A O 1
ATOM 557 N N . ILE A 1 74 ? -16.635 -2.596 17.778 1.00 97.88 74 ILE A N 1
ATOM 558 C CA . ILE A 1 74 ? -18.038 -2.556 18.224 1.00 97.88 74 ILE A CA 1
ATOM 559 C C . ILE A 1 74 ? -18.995 -2.286 17.058 1.00 97.88 74 ILE A C 1
ATOM 561 O O . ILE A 1 74 ? -19.985 -2.991 16.903 1.00 97.88 74 ILE A O 1
ATOM 565 N N . GLU A 1 75 ? -18.715 -1.268 16.241 1.00 97.31 75 GLU A N 1
ATOM 566 C CA . GLU A 1 75 ? -19.681 -0.783 15.243 1.00 97.31 75 GLU A CA 1
ATOM 567 C C . GLU A 1 75 ? -19.626 -1.585 13.930 1.00 97.31 75 GLU A C 1
ATOM 569 O O . GLU A 1 75 ? -20.599 -1.626 13.177 1.00 97.31 75 GLU A O 1
ATOM 574 N N . THR A 1 76 ? -18.484 -2.213 13.618 1.00 96.12 76 THR A N 1
ATOM 575 C CA . THR A 1 76 ? -18.266 -2.861 12.310 1.00 96.12 76 THR A CA 1
ATOM 576 C C . THR A 1 76 ? -17.855 -4.328 12.384 1.00 96.12 76 THR A C 1
ATOM 578 O O . THR A 1 76 ? -17.990 -5.030 11.382 1.00 96.12 76 THR A O 1
ATOM 581 N N . GLY A 1 77 ? -17.341 -4.797 13.526 1.00 96.00 77 GLY A N 1
ATOM 582 C CA . GLY A 1 77 ? -16.772 -6.141 13.674 1.00 96.00 77 GLY A CA 1
ATOM 583 C C . GLY A 1 77 ? -15.448 -6.364 12.932 1.00 96.00 77 GLY A C 1
ATOM 584 O O . GLY A 1 77 ? -14.912 -7.469 12.971 1.00 96.00 77 GLY A O 1
ATOM 585 N N . LEU A 1 78 ? -14.906 -5.347 12.252 1.00 97.06 78 LEU A N 1
ATOM 586 C CA . LEU A 1 78 ? -13.668 -5.474 11.487 1.00 97.06 78 LEU A CA 1
ATOM 587 C C . LEU A 1 78 ? -12.430 -5.379 12.389 1.00 97.06 78 LEU A C 1
ATOM 589 O O . LEU A 1 78 ? -12.388 -4.540 13.295 1.00 97.06 78 LEU A O 1
ATOM 593 N N . PRO A 1 79 ? -11.381 -6.173 12.117 1.00 97.75 79 PRO A N 1
ATOM 594 C CA . PRO A 1 79 ? -10.118 -6.043 12.820 1.00 97.75 79 PRO A CA 1
ATOM 595 C C . PRO A 1 79 ? -9.364 -4.787 12.365 1.00 97.75 79 PRO A C 1
ATOM 597 O O . PRO A 1 79 ? -9.360 -4.412 11.188 1.00 97.75 79 PRO A O 1
ATOM 600 N N . VAL A 1 80 ? -8.661 -4.156 13.304 1.00 98.50 80 VAL A N 1
ATOM 601 C CA . VAL A 1 80 ? -7.663 -3.133 12.981 1.00 98.50 80 VAL A CA 1
ATOM 602 C C . VAL A 1 80 ? -6.302 -3.812 12.862 1.00 98.50 80 VAL A C 1
ATOM 604 O O . VAL A 1 80 ? -5.719 -4.216 13.867 1.00 98.50 80 VAL A O 1
ATOM 607 N N . LEU A 1 81 ? -5.793 -3.907 11.637 1.00 98.50 81 LEU A N 1
ATOM 608 C CA . LEU A 1 81 ? -4.565 -4.628 11.293 1.00 98.50 81 LEU A CA 1
ATOM 609 C C . LEU A 1 81 ? -3.298 -3.849 11.656 1.00 98.50 81 LEU A C 1
ATOM 611 O O . LEU A 1 81 ? -2.218 -4.416 11.716 1.00 98.50 81 LEU A O 1
ATOM 615 N N . GLY A 1 82 ? -3.394 -2.541 11.893 1.00 98.31 82 GLY A N 1
ATOM 616 C CA . GLY A 1 82 ? -2.225 -1.737 12.227 1.00 98.31 82 GLY A CA 1
ATOM 617 C C . GLY A 1 82 ? -2.544 -0.282 12.525 1.00 98.31 82 GLY A C 1
ATOM 618 O O . GLY A 1 82 ? -3.649 0.196 12.254 1.00 98.31 82 GLY A O 1
ATOM 619 N N . ALA A 1 83 ? -1.568 0.421 13.096 1.00 98.25 83 ALA A N 1
ATOM 620 C CA . ALA A 1 83 ? -1.705 1.822 13.469 1.00 98.25 83 ALA A CA 1
ATOM 621 C C . ALA A 1 83 ? -0.387 2.586 13.267 1.00 98.25 83 ALA A C 1
ATOM 623 O O . ALA A 1 83 ? 0.544 2.511 14.068 1.00 98.25 83 ALA A O 1
ATOM 624 N N . ILE A 1 84 ? -0.313 3.341 12.175 1.00 97.38 84 ILE A N 1
ATOM 625 C CA . ILE A 1 84 ? 0.856 4.131 11.802 1.00 97.38 84 ILE A CA 1
ATOM 626 C C . ILE A 1 84 ? 0.799 5.489 12.513 1.00 97.38 84 ILE A C 1
ATOM 628 O O . ILE A 1 84 ? -0.186 6.226 12.357 1.00 97.38 84 ILE A O 1
ATOM 632 N N . PRO A 1 85 ? 1.835 5.861 13.290 1.00 95.62 85 PRO A N 1
ATOM 633 C CA . PRO A 1 85 ? 1.889 7.165 13.927 1.00 95.62 85 PRO A CA 1
ATOM 634 C C . PRO A 1 85 ? 2.039 8.271 12.884 1.00 95.62 85 PRO A C 1
ATOM 636 O O . PRO A 1 85 ? 2.380 8.054 11.720 1.00 95.62 85 PRO A O 1
ATOM 639 N N . ARG A 1 86 ? 1.802 9.511 13.300 1.00 92.62 86 ARG A N 1
ATOM 640 C CA . ARG A 1 86 ? 2.102 10.658 12.445 1.00 92.62 86 ARG A CA 1
ATOM 641 C C . ARG A 1 86 ? 3.607 10.731 12.155 1.00 92.62 86 ARG A C 1
ATOM 643 O O . ARG A 1 86 ? 4.391 11.005 13.054 1.00 92.62 86 ARG A O 1
ATOM 650 N N . LEU A 1 87 ? 3.972 10.569 10.884 1.00 89.75 87 LEU A N 1
ATOM 651 C CA . LEU A 1 87 ? 5.351 10.721 10.417 1.00 89.75 87 LEU A CA 1
ATOM 652 C C . LEU A 1 87 ? 5.740 12.188 10.226 1.00 89.75 87 LEU A C 1
ATOM 654 O O . LEU A 1 87 ? 4.900 13.050 9.925 1.00 89.75 87 LEU A O 1
ATOM 658 N N . GLU A 1 88 ? 7.034 12.451 10.371 1.00 81.69 88 GLU A N 1
ATOM 659 C CA . GLU A 1 88 ? 7.649 13.736 10.057 1.00 81.69 88 GLU A CA 1
ATOM 660 C C . GLU A 1 88 ? 7.624 13.989 8.546 1.00 81.69 88 GLU A C 1
ATOM 662 O O . GLU A 1 88 ? 7.796 13.077 7.738 1.00 81.69 88 GLU A O 1
ATOM 667 N N . ARG A 1 89 ? 7.401 15.244 8.139 1.00 72.06 89 ARG A N 1
ATOM 668 C CA . ARG A 1 89 ? 7.305 15.602 6.710 1.00 72.06 89 ARG A CA 1
ATOM 669 C C . ARG A 1 89 ? 8.617 15.389 5.953 1.00 72.06 89 ARG A C 1
ATOM 671 O O . ARG A 1 89 ? 8.586 15.165 4.750 1.00 72.06 89 ARG A O 1
ATOM 678 N N . GLU A 1 90 ? 9.742 15.451 6.653 1.00 69.25 90 GLU A N 1
ATOM 679 C CA . GLU A 1 90 ? 11.079 15.270 6.082 1.00 69.25 90 GLU A CA 1
ATOM 680 C C . GLU A 1 90 ? 11.359 13.818 5.686 1.00 69.25 90 GLU A C 1
ATOM 682 O O . GLU A 1 90 ? 12.172 13.581 4.797 1.00 69.25 90 GLU A O 1
ATOM 687 N N . LEU A 1 91 ? 10.652 12.849 6.284 1.00 73.88 91 LEU A N 1
ATOM 688 C CA . LEU A 1 91 ? 10.786 11.436 5.924 1.00 73.88 91 LEU A CA 1
ATOM 689 C C . LEU A 1 91 ? 10.292 11.158 4.497 1.00 73.88 91 LEU A C 1
ATOM 691 O O . LEU A 1 91 ? 10.865 10.322 3.812 1.00 73.88 91 LEU A O 1
ATOM 695 N N . LEU A 1 92 ? 9.237 11.842 4.044 1.00 73.12 92 LEU A N 1
ATOM 696 C CA . LEU A 1 92 ? 8.640 11.653 2.719 1.00 73.12 92 LEU A CA 1
ATOM 697 C C . LEU A 1 92 ? 8.283 13.015 2.107 1.00 73.12 92 LEU A C 1
ATOM 699 O O . LEU A 1 92 ? 7.130 13.454 2.202 1.00 73.12 92 LEU A O 1
ATOM 703 N N . PRO A 1 93 ? 9.252 13.708 1.482 1.00 68.75 93 PRO A N 1
ATOM 704 C CA . PRO A 1 93 ? 8.996 15.011 0.891 1.00 68.75 93 PRO A CA 1
ATOM 705 C C . PRO A 1 93 ? 8.028 14.899 -0.296 1.00 68.75 93 PRO A C 1
ATOM 707 O O . PRO A 1 93 ? 8.228 14.132 -1.242 1.00 68.75 93 PRO A O 1
ATOM 710 N N . SER A 1 94 ? 6.971 15.708 -0.255 1.00 64.88 94 SER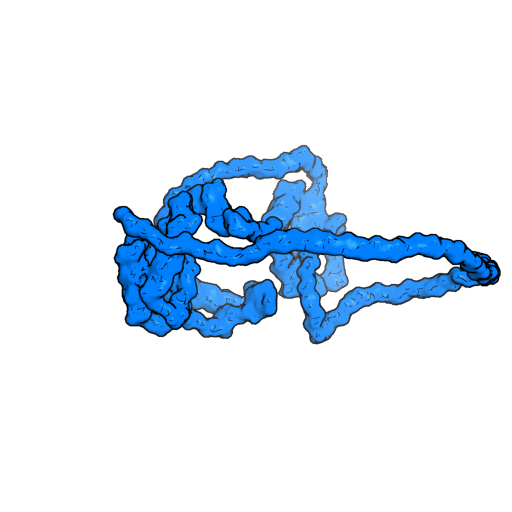 A N 1
ATOM 711 C CA . SER A 1 94 ? 6.008 15.882 -1.345 1.00 64.88 94 SER A CA 1
ATOM 712 C C . SER A 1 94 ? 6.374 17.079 -2.227 1.00 64.88 94 SER A C 1
ATOM 714 O O . SER A 1 94 ? 6.833 18.104 -1.725 1.00 64.88 94 SER A O 1
ATOM 716 N N . ARG A 1 95 ? 6.067 16.998 -3.522 1.00 68.44 95 ARG A N 1
ATOM 717 C CA . ARG A 1 95 ? 6.029 18.111 -4.484 1.00 68.44 95 ARG A CA 1
ATOM 718 C C . ARG A 1 95 ? 4.596 18.337 -4.977 1.00 68.44 95 ARG A C 1
ATOM 720 O O . ARG A 1 95 ? 3.720 17.508 -4.750 1.00 68.44 95 ARG A O 1
ATOM 727 N N . TYR A 1 96 ? 4.374 19.451 -5.674 1.00 51.09 96 TYR A N 1
ATOM 728 C CA . TYR A 1 96 ? 3.052 19.930 -6.114 1.00 51.09 96 TYR A CA 1
ATOM 729 C C . TYR A 1 96 ? 2.185 18.874 -6.839 1.00 51.09 96 TYR A C 1
ATOM 731 O O . TYR A 1 96 ? 0.964 18.930 -6.743 1.00 51.09 96 TYR A O 1
ATOM 739 N N . LEU A 1 97 ? 2.794 17.880 -7.504 1.00 62.88 97 LEU A N 1
ATOM 740 C CA . LEU A 1 97 ? 2.090 16.811 -8.233 1.00 62.88 97 LEU A CA 1
ATOM 741 C C . LEU A 1 97 ? 2.565 15.386 -7.896 1.00 62.88 97 LEU A C 1
ATOM 743 O O . LEU A 1 97 ? 2.400 14.475 -8.703 1.00 62.88 97 LEU A O 1
ATOM 747 N N . GLY A 1 98 ? 3.163 15.160 -6.725 1.00 64.94 98 GLY A N 1
ATOM 748 C CA . GLY A 1 98 ? 3.510 13.798 -6.308 1.00 64.94 98 GLY A CA 1
ATOM 749 C C . GLY A 1 98 ? 4.624 13.725 -5.279 1.00 64.94 98 GLY A C 1
ATOM 750 O O . GLY A 1 98 ? 4.997 14.720 -4.667 1.00 64.94 98 GLY A O 1
ATOM 751 N N . LEU A 1 99 ? 5.176 12.533 -5.093 1.00 65.31 99 LEU A N 1
ATOM 752 C CA . LEU A 1 99 ? 6.350 12.326 -4.248 1.00 65.31 99 LEU A CA 1
ATOM 753 C C . LEU A 1 99 ? 7.634 12.605 -5.041 1.00 65.31 99 LEU A C 1
ATOM 755 O O . LEU A 1 99 ? 7.662 12.509 -6.276 1.00 65.31 99 LEU A O 1
ATOM 759 N N . VAL A 1 100 ? 8.696 12.978 -4.327 1.00 67.56 100 VAL A N 1
ATOM 760 C CA . VAL A 1 100 ? 10.063 12.937 -4.863 1.00 67.56 100 VAL A CA 1
ATOM 761 C C . VAL A 1 100 ? 10.398 11.469 -5.147 1.00 67.56 100 VAL A C 1
ATOM 763 O O . VAL A 1 100 ? 10.191 10.614 -4.284 1.00 67.56 100 VAL A O 1
ATOM 766 N N . THR A 1 101 ? 10.848 11.148 -6.364 1.00 69.19 101 THR A N 1
ATOM 767 C CA . THR A 1 101 ? 11.136 9.750 -6.727 1.00 69.19 101 THR A CA 1
ATOM 768 C C . THR A 1 101 ? 12.354 9.228 -5.965 1.00 69.19 101 THR A C 1
ATOM 770 O O . THR A 1 101 ? 13.205 9.998 -5.514 1.00 69.19 101 THR A O 1
ATOM 773 N N . ALA A 1 102 ? 12.484 7.903 -5.861 1.00 67.50 102 ALA A N 1
ATOM 774 C CA . ALA A 1 102 ? 13.656 7.272 -5.250 1.00 67.50 102 ALA A CA 1
ATOM 775 C C . ALA A 1 102 ? 14.984 7.728 -5.888 1.00 67.50 102 ALA A C 1
ATOM 777 O O . ALA A 1 102 ? 15.975 7.899 -5.186 1.00 67.50 102 ALA A O 1
ATOM 778 N N . PHE A 1 103 ? 14.980 8.002 -7.196 1.00 64.44 103 PHE A N 1
ATOM 779 C CA . PHE A 1 103 ? 16.143 8.487 -7.947 1.00 64.44 103 PHE A CA 1
ATOM 780 C C . PHE A 1 103 ? 16.515 9.948 -7.650 1.00 64.44 103 PHE A C 1
ATOM 782 O O . PHE A 1 103 ? 17.653 10.358 -7.892 1.00 64.44 103 PHE A O 1
ATOM 789 N N . GLU A 1 104 ? 15.571 10.735 -7.133 1.00 65.75 104 GLU A N 1
ATOM 790 C CA . GLU A 1 104 ? 15.758 12.145 -6.786 1.00 65.75 104 GLU A CA 1
ATOM 791 C C . GLU A 1 104 ? 16.145 12.341 -5.307 1.00 65.75 104 GLU A C 1
ATOM 793 O O . GLU A 1 104 ? 16.678 13.394 -4.954 1.00 65.75 104 GLU A O 1
ATOM 798 N N . HIS A 1 105 ? 15.905 11.350 -4.437 1.00 71.62 105 HIS A N 1
ATOM 799 C CA . HIS A 1 105 ? 16.119 11.472 -2.995 1.00 71.62 105 HIS A CA 1
ATOM 800 C C . HIS A 1 105 ? 17.407 10.755 -2.537 1.00 71.62 105 HIS A C 1
ATOM 802 O O . HIS A 1 105 ? 17.421 9.528 -2.413 1.00 71.62 105 HIS A O 1
ATOM 808 N N . PRO A 1 106 ? 18.489 11.484 -2.200 1.00 70.44 106 PRO A N 1
ATOM 809 C CA . PRO A 1 106 ? 19.803 10.892 -1.920 1.00 70.44 106 PRO A CA 1
ATOM 810 C C . PRO A 1 106 ? 19.834 9.967 -0.692 1.00 70.44 106 PRO A C 1
ATOM 812 O O . PRO A 1 106 ? 20.753 9.170 -0.553 1.00 70.44 106 PRO A O 1
ATOM 815 N N . ARG A 1 107 ? 18.826 10.045 0.188 1.00 79.25 107 ARG A N 1
ATOM 816 C CA . ARG A 1 107 ? 18.693 9.208 1.395 1.00 79.25 107 ARG A CA 1
ATOM 817 C C . ARG A 1 107 ? 17.545 8.195 1.313 1.00 79.25 107 ARG A C 1
ATOM 819 O O . ARG A 1 107 ? 17.067 7.737 2.344 1.00 79.25 107 ARG A O 1
ATOM 826 N N . MET A 1 108 ? 17.042 7.880 0.111 1.00 80.94 108 MET A N 1
ATOM 827 C CA . MET A 1 108 ? 15.843 7.038 -0.037 1.00 80.94 108 MET A CA 1
ATOM 828 C C . MET A 1 108 ? 16.000 5.663 0.623 1.00 80.94 108 MET A C 1
ATOM 830 O O . MET A 1 108 ? 15.084 5.211 1.295 1.00 80.94 108 MET A O 1
ATOM 834 N N . THR A 1 109 ? 17.162 5.021 0.498 1.00 83.56 109 THR A N 1
ATOM 835 C CA . THR A 1 109 ? 17.407 3.702 1.106 1.00 83.56 109 THR A CA 1
ATOM 836 C C . THR A 1 109 ? 17.254 3.726 2.628 1.00 83.56 109 THR A C 1
ATOM 838 O O . THR A 1 109 ? 16.630 2.838 3.201 1.00 83.56 109 THR A O 1
ATOM 841 N N . GLU A 1 110 ? 17.762 4.770 3.288 1.00 86.50 110 GLU A N 1
ATOM 842 C CA . GLU A 1 110 ? 17.621 4.950 4.739 1.00 86.50 110 GLU A CA 1
ATOM 843 C C . GLU A 1 110 ? 16.154 5.182 5.131 1.00 86.50 110 GLU A C 1
ATOM 845 O O . GLU A 1 110 ? 15.662 4.603 6.099 1.00 86.50 110 GLU A O 1
ATOM 850 N N . VAL A 1 111 ? 15.442 6.010 4.360 1.00 86.12 111 VAL A N 1
ATOM 851 C CA . VAL A 1 111 ? 14.010 6.274 4.558 1.00 86.12 111 VAL A CA 1
ATOM 852 C C . VAL A 1 111 ? 13.195 4.988 4.421 1.00 86.12 111 VAL A C 1
ATOM 854 O O . VAL A 1 111 ? 12.378 4.698 5.290 1.00 86.12 111 VAL A O 1
ATOM 857 N N . LEU A 1 112 ? 13.434 4.199 3.370 1.00 87.44 112 LEU A N 1
ATOM 858 C CA . LEU A 1 112 ? 12.752 2.923 3.149 1.00 87.44 112 LEU A CA 1
ATOM 859 C C . LEU A 1 112 ? 13.011 1.939 4.290 1.00 87.44 112 LEU A C 1
ATOM 861 O O . LEU A 1 112 ? 12.066 1.307 4.749 1.00 87.44 112 LEU A O 1
ATOM 865 N N . GLY A 1 113 ? 14.247 1.865 4.796 1.00 90.44 113 GLY A N 1
ATOM 866 C CA . GLY A 1 113 ? 14.573 1.047 5.967 1.00 90.44 113 GLY A CA 1
ATOM 867 C C . GLY A 1 113 ? 13.755 1.444 7.199 1.00 90.44 113 GLY A C 1
ATOM 868 O O . GLY A 1 113 ? 13.128 0.593 7.821 1.00 90.44 113 GLY A O 1
ATOM 869 N N . LYS A 1 114 ? 13.667 2.747 7.501 1.00 90.94 114 LYS A N 1
ATOM 870 C CA . LYS A 1 114 ? 12.845 3.250 8.620 1.00 90.94 114 LYS A CA 1
ATOM 871 C C . LYS A 1 114 ? 11.360 2.935 8.444 1.00 90.94 114 LYS A C 1
ATOM 873 O O . LYS A 1 114 ? 10.694 2.584 9.413 1.00 90.94 114 LYS A O 1
ATOM 878 N N . LEU A 1 115 ? 10.837 3.071 7.225 1.00 91.88 115 LEU A N 1
ATOM 879 C CA . LEU A 1 115 ? 9.439 2.755 6.922 1.00 91.88 115 LEU A CA 1
ATOM 880 C C . LEU A 1 115 ? 9.154 1.254 7.027 1.00 91.88 115 LEU A C 1
ATOM 882 O O . LEU A 1 115 ? 8.084 0.893 7.508 1.00 91.88 115 LEU A O 1
ATOM 886 N N . ALA A 1 116 ? 10.097 0.401 6.621 1.00 94.12 116 ALA A N 1
ATOM 887 C CA . ALA A 1 116 ? 9.987 -1.048 6.759 1.00 94.12 116 ALA A CA 1
ATOM 888 C C . ALA A 1 116 ? 9.939 -1.461 8.235 1.00 94.12 116 ALA A C 1
ATOM 890 O O . ALA A 1 116 ? 8.969 -2.093 8.645 1.00 94.12 116 ALA A O 1
ATOM 891 N N . THR A 1 117 ? 10.896 -1.004 9.053 1.00 95.62 117 THR A N 1
ATOM 892 C CA . THR A 1 117 ? 10.892 -1.258 10.506 1.00 95.62 117 THR A CA 1
ATOM 893 C C . THR A 1 117 ? 9.603 -0.762 11.155 1.00 95.62 117 THR A C 1
ATOM 895 O O . THR A 1 117 ? 8.976 -1.475 11.932 1.00 95.62 117 THR A O 1
ATOM 898 N N . LEU A 1 118 ? 9.145 0.440 10.792 1.00 95.00 118 LEU A N 1
ATOM 899 C CA . LEU A 1 118 ? 7.892 0.962 11.320 1.00 95.00 118 LEU A CA 1
ATOM 900 C C . LEU A 1 118 ? 6.690 0.094 10.927 1.00 95.00 118 LEU A C 1
ATOM 902 O O . LEU A 1 118 ? 5.803 -0.117 11.749 1.00 95.00 118 LEU A O 1
ATOM 906 N N . ALA A 1 119 ? 6.629 -0.376 9.681 1.00 95.81 119 ALA A N 1
ATOM 907 C CA . ALA A 1 119 ? 5.553 -1.249 9.228 1.00 95.81 119 ALA A CA 1
ATOM 908 C C . ALA A 1 119 ? 5.558 -2.578 9.999 1.00 95.81 119 ALA A C 1
ATOM 910 O O . ALA A 1 119 ? 4.501 -2.990 10.467 1.00 95.81 119 ALA A O 1
ATOM 911 N N . GLU A 1 120 ? 6.727 -3.190 10.196 1.00 97.31 120 GLU A N 1
ATOM 912 C CA . GLU A 1 120 ? 6.897 -4.421 10.983 1.00 97.31 120 GLU A CA 1
ATOM 913 C C . GLU A 1 120 ? 6.462 -4.251 12.446 1.00 97.31 120 GLU A C 1
ATOM 915 O O . GLU A 1 120 ? 5.832 -5.138 13.013 1.00 97.31 120 GLU A O 1
ATOM 920 N N . GLU A 1 121 ? 6.743 -3.098 13.057 1.00 97.25 121 GLU A N 1
ATOM 921 C CA . GLU A 1 121 ? 6.365 -2.816 14.448 1.00 97.25 121 GLU A CA 1
ATOM 922 C C . GLU A 1 121 ? 4.884 -2.455 14.630 1.00 97.25 121 GLU A C 1
ATOM 924 O O . GLU A 1 121 ? 4.330 -2.605 15.723 1.00 97.25 121 GLU A O 1
ATOM 929 N N . ARG A 1 122 ? 4.250 -1.877 13.604 1.00 97.75 122 ARG A N 1
ATOM 930 C CA . ARG A 1 122 ? 2.945 -1.202 13.732 1.00 97.75 122 ARG A CA 1
ATOM 931 C C . ARG A 1 122 ? 1.813 -1.860 12.963 1.00 97.75 122 ARG A C 1
ATOM 933 O O . ARG A 1 122 ? 0.664 -1.447 13.144 1.00 97.75 122 ARG A O 1
ATOM 940 N N . ILE A 1 123 ? 2.113 -2.833 12.113 1.00 98.38 123 ILE A N 1
ATOM 941 C CA . ILE A 1 123 ? 1.140 -3.586 11.326 1.00 98.38 123 ILE A CA 1
ATOM 942 C C . ILE A 1 123 ? 1.323 -5.069 11.636 1.00 98.38 123 ILE A C 1
ATOM 944 O O . ILE A 1 123 ? 2.432 -5.590 11.605 1.00 98.38 123 ILE A O 1
ATOM 948 N N . ASP A 1 124 ? 0.218 -5.765 11.884 1.00 98.06 124 ASP A N 1
ATOM 949 C CA . ASP A 1 124 ? 0.177 -7.222 11.894 1.00 98.06 124 ASP A CA 1
ATOM 950 C C . ASP A 1 124 ? 0.346 -7.735 10.455 1.00 98.06 124 ASP A C 1
ATOM 952 O O . ASP A 1 124 ? -0.618 -7.942 9.710 1.00 98.06 124 ASP A O 1
ATOM 956 N N . LEU A 1 125 ? 1.606 -7.865 10.032 1.00 97.94 125 LEU A N 1
ATOM 957 C CA . LEU A 1 125 ? 1.962 -8.312 8.687 1.00 97.94 125 LEU A CA 1
ATOM 958 C C . LEU A 1 125 ? 1.490 -9.741 8.418 1.00 97.94 125 LEU A C 1
ATOM 960 O O . LEU A 1 125 ? 1.127 -10.054 7.286 1.00 97.94 125 LEU A O 1
ATOM 964 N N . SER A 1 126 ? 1.447 -10.588 9.445 1.00 97.56 126 SER A N 1
ATOM 965 C CA . SER A 1 126 ? 0.950 -11.958 9.328 1.00 97.56 126 SER A CA 1
ATOM 966 C C . SER A 1 126 ? -0.529 -11.951 8.953 1.00 97.56 126 SER A C 1
ATOM 968 O O . SER A 1 126 ? -0.907 -12.529 7.935 1.00 97.56 126 SER A O 1
ATOM 970 N N . GLN A 1 127 ? -1.361 -11.228 9.708 1.00 97.31 127 GLN A N 1
ATOM 971 C CA . GLN A 1 127 ? -2.788 -11.118 9.415 1.00 97.31 127 GLN A CA 1
ATOM 972 C C . GLN A 1 127 ? -3.045 -10.406 8.080 1.00 97.31 127 GLN A C 1
ATOM 974 O O . GLN A 1 127 ? -3.932 -10.814 7.330 1.00 97.31 127 GLN A O 1
ATOM 979 N N . LEU A 1 128 ? -2.253 -9.384 7.740 1.00 97.38 128 LEU A N 1
ATOM 980 C CA . LEU A 1 128 ? -2.350 -8.701 6.449 1.00 97.38 128 LEU A CA 1
ATOM 981 C C . LEU A 1 128 ? -2.044 -9.640 5.269 1.00 97.38 128 LEU A C 1
ATOM 983 O O . LEU A 1 128 ? -2.746 -9.597 4.257 1.00 97.38 128 LEU A O 1
ATOM 987 N N . LEU A 1 129 ? -1.029 -10.501 5.392 1.00 96.50 129 LEU A N 1
ATOM 988 C CA . LEU A 1 129 ? -0.692 -11.496 4.372 1.00 96.50 129 LEU A CA 1
ATOM 989 C C . LEU A 1 129 ? -1.781 -12.563 4.229 1.00 96.50 129 LEU A C 1
ATOM 991 O O . LEU A 1 129 ? -2.087 -12.955 3.105 1.00 96.50 129 LEU A O 1
ATOM 995 N N . GLU A 1 130 ? -2.404 -12.993 5.326 1.00 96.56 130 GLU A N 1
ATOM 996 C CA . GLU A 1 130 ? -3.551 -13.908 5.269 1.00 96.56 130 GLU A CA 1
ATOM 997 C C . GLU A 1 130 ? -4.753 -13.266 4.557 1.00 96.56 130 GLU A C 1
ATOM 999 O O . GLU A 1 130 ? -5.374 -13.890 3.694 1.00 96.56 130 GLU A O 1
ATOM 1004 N N . VAL A 1 131 ? -5.028 -11.982 4.819 1.00 95.88 131 VAL A N 1
ATOM 1005 C CA . VAL A 1 131 ? -6.038 -11.222 4.064 1.00 95.88 131 VAL A CA 1
ATOM 1006 C C . VAL A 1 131 ? -5.683 -11.169 2.577 1.00 95.88 131 VAL A C 1
ATOM 1008 O O . VAL A 1 131 ? -6.551 -11.421 1.742 1.00 95.88 131 VAL A O 1
ATOM 1011 N N . ALA A 1 132 ? -4.427 -10.899 2.221 1.00 93.88 132 ALA A N 1
ATOM 1012 C CA . ALA A 1 132 ? -4.002 -10.859 0.822 1.00 93.88 132 ALA A CA 1
ATOM 1013 C C . ALA A 1 132 ? -4.149 -12.224 0.121 1.00 93.88 132 ALA A C 1
ATOM 1015 O O . ALA A 1 132 ? -4.606 -12.285 -1.019 1.00 93.88 132 ALA A O 1
ATOM 1016 N N . ARG A 1 133 ? -3.817 -13.322 0.812 1.00 94.25 133 ARG A N 1
ATOM 1017 C CA . ARG A 1 133 ? -3.922 -14.700 0.295 1.00 94.25 133 ARG A CA 1
ATOM 1018 C C . ARG A 1 133 ? -5.355 -15.198 0.137 1.00 94.25 133 ARG A C 1
ATOM 1020 O O . ARG A 1 133 ? -5.568 -16.166 -0.582 1.00 94.25 133 ARG A O 1
ATOM 1027 N N . SER A 1 134 ? -6.323 -14.559 0.793 1.00 92.94 134 SER A N 1
ATOM 1028 C CA . SER A 1 134 ? -7.739 -14.923 0.665 1.00 92.94 134 SER A CA 1
ATOM 1029 C C . SER A 1 134 ? -8.357 -14.557 -0.690 1.00 92.94 134 SER A C 1
ATOM 1031 O O . SER A 1 134 ? -9.423 -15.073 -1.018 1.00 92.94 134 SER A O 1
ATOM 1033 N N . ALA A 1 135 ? -7.710 -13.686 -1.473 1.00 91.31 135 ALA A N 1
ATOM 1034 C CA . ALA A 1 135 ? -8.170 -13.340 -2.813 1.00 91.31 135 ALA A CA 1
ATOM 1035 C C . ALA A 1 135 ? -7.977 -14.526 -3.782 1.00 91.31 135 ALA A C 1
ATOM 1037 O O . ALA A 1 135 ? -6.959 -15.224 -3.710 1.00 91.31 135 ALA A O 1
ATOM 1038 N N . PRO A 1 136 ? -8.913 -14.762 -4.718 1.00 89.31 136 PRO A N 1
ATOM 1039 C CA . PRO A 1 136 ? -8.775 -15.827 -5.693 1.00 89.31 136 PRO A CA 1
ATOM 1040 C C . PRO A 1 136 ? -7.610 -15.549 -6.644 1.00 89.31 136 PRO A C 1
ATOM 1042 O O . PRO A 1 136 ? -7.216 -14.410 -6.904 1.00 89.31 136 PRO A O 1
ATOM 1045 N N . THR A 1 137 ? -7.062 -16.621 -7.212 1.00 86.94 137 THR A N 1
ATOM 1046 C CA . THR A 1 137 ? -6.043 -16.487 -8.253 1.00 86.94 137 THR A CA 1
ATOM 1047 C C . THR A 1 137 ? -6.671 -15.868 -9.496 1.00 86.94 137 THR A C 1
ATOM 1049 O O . THR A 1 137 ? -7.605 -16.426 -10.071 1.00 86.94 137 THR A O 1
ATOM 1052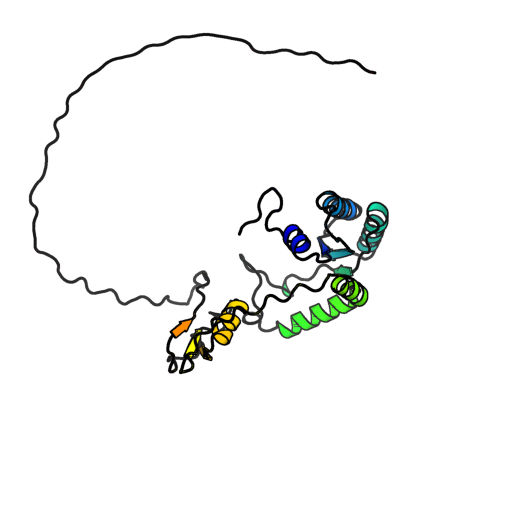 N N . LEU A 1 138 ? -6.132 -14.733 -9.941 1.00 84.62 138 LEU A N 1
ATOM 1053 C CA . LEU A 1 138 ? -6.535 -14.143 -11.211 1.00 84.62 138 LEU A CA 1
ATOM 1054 C C . LEU A 1 138 ? -6.115 -15.058 -12.359 1.00 84.62 138 LEU A C 1
ATOM 1056 O O . LEU A 1 138 ? -4.964 -15.499 -12.433 1.00 84.62 138 LEU A O 1
ATOM 1060 N N . ALA A 1 139 ? -7.049 -15.324 -13.273 1.00 80.12 139 ALA A N 1
ATOM 1061 C CA . ALA A 1 139 ? -6.748 -16.055 -14.492 1.00 80.12 139 ALA A CA 1
ATOM 1062 C C . ALA A 1 139 ? -5.607 -15.340 -15.222 1.00 80.12 139 ALA A C 1
ATOM 1064 O O . ALA A 1 139 ? -5.715 -14.166 -15.586 1.00 80.12 139 ALA A O 1
ATOM 1065 N N . ARG A 1 140 ? -4.492 -16.047 -15.421 1.00 70.56 140 ARG A N 1
ATOM 1066 C CA . ARG A 1 140 ? -3.361 -15.499 -16.160 1.00 70.56 140 ARG A CA 1
ATOM 1067 C C . ARG A 1 140 ? -3.815 -15.277 -17.595 1.00 70.56 140 ARG A C 1
ATOM 1069 O O . ARG A 1 140 ? -4.022 -16.239 -18.331 1.00 70.56 140 ARG A O 1
ATOM 1076 N N . LEU A 1 141 ? -3.964 -14.017 -17.993 1.00 67.44 141 LEU A N 1
ATOM 1077 C CA . LEU A 1 141 ? -4.123 -13.688 -19.402 1.00 67.44 141 LEU A CA 1
ATOM 1078 C C . LEU A 1 141 ? -2.893 -14.237 -20.123 1.00 67.44 141 LEU A C 1
ATOM 1080 O O . LEU A 1 141 ? -1.757 -13.971 -19.714 1.00 67.44 141 LEU A O 1
ATOM 1084 N N . ALA A 1 142 ? -3.114 -15.058 -21.152 1.00 64.25 142 ALA A N 1
ATOM 1085 C CA . ALA A 1 142 ? -2.021 -15.500 -21.999 1.00 64.25 142 ALA A CA 1
ATOM 1086 C C . ALA A 1 142 ? -1.280 -14.240 -22.478 1.00 64.25 142 ALA A C 1
ATOM 1088 O O . ALA A 1 142 ? -1.946 -13.287 -22.906 1.00 64.25 142 ALA A O 1
ATOM 1089 N N . PRO A 1 143 ? 0.062 -14.186 -22.368 1.00 63.22 143 PRO A N 1
ATOM 1090 C CA . PRO A 1 143 ? 0.807 -13.041 -22.866 1.00 63.22 143 PRO A CA 1
ATOM 1091 C C . PRO A 1 143 ? 0.369 -12.793 -24.306 1.00 63.22 143 PRO A C 1
ATOM 1093 O O . PRO A 1 143 ? 0.252 -13.745 -25.082 1.00 63.22 143 PRO A O 1
ATOM 1096 N N . HIS A 1 144 ? 0.068 -11.538 -24.641 1.00 60.09 144 HIS A N 1
ATOM 1097 C CA . HIS A 1 144 ? -0.208 -11.147 -26.017 1.00 60.09 144 HIS A CA 1
ATOM 1098 C C . HIS A 1 144 ? 1.054 -11.424 -26.830 1.00 60.09 144 HIS A C 1
ATOM 1100 O O . HIS A 1 144 ? 1.966 -10.606 -26.892 1.00 60.09 144 HIS A O 1
ATOM 1106 N N . ARG A 1 145 ? 1.143 -12.624 -27.401 1.00 57.44 145 ARG A N 1
ATOM 1107 C CA . ARG A 1 145 ? 2.231 -12.981 -28.293 1.00 57.44 145 ARG A CA 1
ATOM 1108 C C . ARG A 1 145 ? 1.925 -12.338 -29.637 1.00 57.44 145 ARG A C 1
ATOM 1110 O O . ARG A 1 145 ? 1.196 -12.915 -30.443 1.00 57.44 145 ARG A O 1
ATOM 1117 N N . SER A 1 146 ? 2.462 -11.146 -29.885 1.00 58.62 146 SER A N 1
ATOM 1118 C CA . SER A 1 146 ? 2.599 -10.650 -31.254 1.00 58.62 146 SER A CA 1
ATOM 1119 C C . SER A 1 146 ? 3.664 -11.506 -31.943 1.00 58.62 146 SER A C 1
ATOM 1121 O O . SER A 1 146 ? 4.860 -11.234 -31.934 1.00 58.62 146 SER A O 1
ATOM 1123 N N . HIS A 1 147 ? 3.233 -12.637 -32.494 1.00 60.12 147 HIS A N 1
ATOM 1124 C CA . HIS A 1 147 ? 4.097 -13.487 -33.297 1.00 60.12 147 HIS A CA 1
ATOM 1125 C C . HIS A 1 147 ? 4.309 -12.856 -34.675 1.00 60.12 147 HIS A C 1
ATOM 1127 O O . HIS A 1 147 ? 3.654 -13.210 -35.650 1.00 60.12 147 HIS A O 1
ATOM 1133 N N . THR A 1 148 ? 5.289 -11.967 -34.755 1.00 60.03 148 THR A N 1
ATOM 1134 C CA . THR A 1 148 ? 6.098 -11.795 -35.963 1.00 60.03 148 THR A CA 1
ATOM 1135 C C . THR A 1 148 ? 7.531 -12.034 -35.538 1.00 60.03 148 THR A C 1
ATOM 1137 O O . THR A 1 148 ? 8.068 -11.276 -34.737 1.00 60.03 148 THR A O 1
ATOM 1140 N N . SER A 1 149 ? 8.138 -13.125 -36.010 1.00 60.41 149 SER A N 1
ATOM 1141 C CA . SER A 1 149 ? 9.558 -13.376 -35.777 1.00 60.41 149 SER A CA 1
ATOM 1142 C C . SER A 1 149 ? 10.350 -12.246 -36.429 1.00 60.41 149 SER A C 1
ATOM 1144 O O . SER A 1 149 ? 10.468 -12.196 -37.655 1.00 60.41 149 SER A O 1
ATOM 1146 N N . VAL A 1 150 ? 10.859 -11.318 -35.627 1.00 61.06 150 VAL A N 1
ATOM 1147 C CA . VAL A 1 150 ? 11.789 -10.311 -36.127 1.00 61.06 150 VAL A CA 1
ATOM 1148 C C . VAL A 1 150 ? 13.121 -11.022 -36.357 1.00 61.06 150 VAL A C 1
ATOM 1150 O O . VAL A 1 150 ? 13.640 -11.690 -35.468 1.00 61.06 150 VAL A O 1
ATOM 1153 N N . SER A 1 151 ? 13.659 -10.938 -37.574 1.00 67.50 151 SER A N 1
ATOM 1154 C CA . SER A 1 151 ? 14.889 -11.646 -37.958 1.00 67.50 151 SER A CA 1
ATOM 1155 C C . SER A 1 151 ? 16.155 -11.077 -37.310 1.00 67.50 151 SER A C 1
ATOM 1157 O O . SER A 1 151 ? 17.215 -11.692 -37.403 1.00 67.50 151 SER A O 1
ATOM 1159 N N . LYS A 1 152 ? 16.071 -9.883 -36.712 1.00 76.69 152 LYS A N 1
ATOM 1160 C CA . LYS A 1 152 ? 17.157 -9.206 -35.995 1.00 76.69 152 LYS A CA 1
ATOM 1161 C C . LYS A 1 152 ? 16.586 -8.470 -34.776 1.00 76.69 152 LYS A C 1
ATOM 1163 O O . LYS A 1 152 ? 15.511 -7.886 -34.918 1.00 76.69 152 LYS A O 1
ATOM 1168 N N . PRO A 1 153 ? 17.270 -8.483 -33.619 1.00 79.75 153 PRO A N 1
ATOM 1169 C CA . PRO A 1 153 ? 16.881 -7.647 -32.488 1.00 79.75 153 PRO A CA 1
ATOM 1170 C C . PRO A 1 153 ? 16.933 -6.171 -32.900 1.00 79.75 153 PRO A C 1
ATOM 1172 O O . PRO A 1 153 ? 17.849 -5.758 -33.611 1.00 79.75 153 PRO A O 1
ATOM 1175 N N . VAL A 1 154 ? 15.916 -5.407 -32.499 1.00 91.50 154 VAL A N 1
ATOM 1176 C CA . VAL A 1 154 ? 15.844 -3.952 -32.706 1.00 91.50 154 VAL A CA 1
ATOM 1177 C C . VAL A 1 154 ? 16.362 -3.278 -31.441 1.00 91.50 154 VAL A C 1
ATOM 1179 O O . VAL A 1 154 ? 15.831 -3.530 -30.358 1.00 91.50 154 VAL A O 1
ATOM 1182 N N . ASN A 1 155 ? 17.363 -2.413 -31.573 1.00 95.12 155 ASN A N 1
ATOM 1183 C CA . ASN A 1 155 ? 17.951 -1.680 -30.457 1.00 95.12 155 ASN A CA 1
ATOM 1184 C C . ASN A 1 155 ? 17.142 -0.409 -30.190 1.00 95.12 155 ASN A C 1
ATOM 1186 O O . ASN A 1 155 ? 17.140 0.526 -30.994 1.00 95.12 155 ASN A O 1
ATOM 1190 N N . ILE A 1 156 ? 16.470 -0.345 -29.044 1.00 95.81 156 ILE A N 1
ATOM 1191 C CA . ILE A 1 156 ? 15.669 0.809 -28.639 1.00 95.81 156 ILE A CA 1
ATOM 1192 C C . ILE A 1 156 ? 16.373 1.522 -27.488 1.00 95.81 156 ILE A C 1
ATOM 1194 O O . ILE A 1 156 ? 16.459 1.016 -26.369 1.00 95.81 156 ILE A O 1
ATOM 1198 N N . GLY A 1 157 ? 16.860 2.731 -27.761 1.00 95.94 157 GLY A N 1
ATOM 1199 C CA . GLY A 1 157 ? 17.406 3.618 -26.742 1.00 95.94 157 GLY A CA 1
ATOM 1200 C C . GLY A 1 157 ? 16.303 4.120 -25.812 1.00 95.94 157 GLY A C 1
ATOM 1201 O O . GLY A 1 157 ? 15.281 4.606 -26.288 1.00 95.94 157 GLY A O 1
ATOM 1202 N N . VAL A 1 158 ? 16.496 4.051 -24.499 1.00 95.31 158 VAL A N 1
ATOM 1203 C CA . VAL A 1 158 ? 15.562 4.572 -23.492 1.00 95.31 158 VAL A CA 1
ATOM 1204 C C . VAL A 1 158 ? 16.249 5.681 -22.713 1.00 95.31 158 VAL A C 1
ATOM 1206 O O . VAL A 1 158 ? 17.253 5.434 -22.047 1.00 95.31 158 VAL A O 1
ATOM 1209 N N . LEU A 1 159 ? 15.711 6.902 -22.762 1.00 93.31 159 LEU A N 1
ATOM 1210 C CA . LEU A 1 159 ? 16.284 8.012 -21.994 1.00 93.31 159 LEU A CA 1
ATOM 1211 C C . LEU A 1 159 ? 16.036 7.798 -20.501 1.00 93.31 159 LEU A C 1
ATOM 1213 O O . LEU A 1 159 ? 14.915 7.984 -20.048 1.00 93.31 159 LEU A O 1
ATOM 1217 N N . ARG A 1 160 ? 17.041 7.427 -19.714 1.00 89.06 160 ARG A N 1
ATOM 1218 C CA . ARG A 1 160 ? 16.866 7.105 -18.298 1.00 89.06 160 ARG A CA 1
ATOM 1219 C C . ARG A 1 160 ? 17.950 7.733 -17.438 1.00 89.06 160 ARG A C 1
ATOM 1221 O O . ARG A 1 160 ? 19.103 7.317 -17.440 1.00 89.06 160 ARG A O 1
ATOM 1228 N N . ASP A 1 161 ? 17.553 8.727 -16.655 1.00 86.19 161 ASP A N 1
ATOM 1229 C CA . ASP A 1 161 ? 18.395 9.365 -15.645 1.00 86.19 161 ASP A CA 1
ATOM 1230 C C . ASP A 1 161 ? 17.535 10.135 -14.625 1.00 86.19 161 ASP A C 1
ATOM 1232 O O . ASP A 1 161 ? 16.338 9.891 -14.481 1.00 86.19 161 ASP A O 1
ATOM 1236 N N . ARG A 1 162 ? 18.133 11.073 -13.880 1.00 79.31 162 ARG A N 1
ATOM 1237 C CA . ARG A 1 162 ? 17.399 11.904 -12.911 1.00 79.31 162 ARG A CA 1
ATOM 1238 C C . ARG A 1 162 ? 16.385 12.851 -13.564 1.00 79.31 162 ARG A C 1
ATOM 1240 O O . ARG A 1 162 ? 15.386 13.168 -12.925 1.00 79.31 162 ARG A O 1
ATOM 1247 N N . ALA A 1 163 ? 16.634 13.311 -14.789 1.00 80.38 163 ALA A N 1
ATOM 124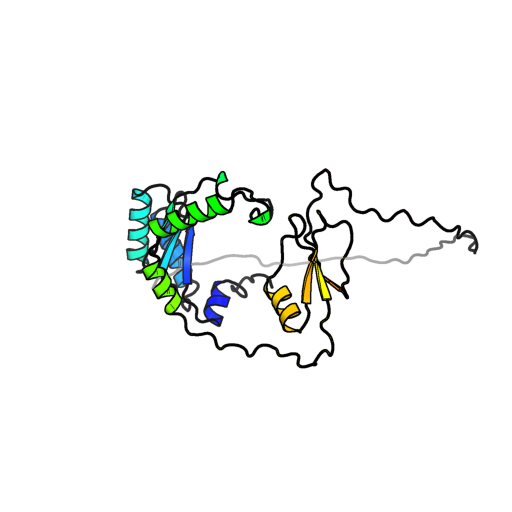8 C CA . ALA A 1 163 ? 15.704 14.129 -15.562 1.00 80.38 163 ALA A CA 1
ATOM 1249 C C . ALA A 1 163 ? 14.619 13.272 -16.239 1.00 80.38 163 ALA A C 1
ATOM 1251 O O . ALA A 1 163 ? 13.483 13.723 -16.366 1.00 80.38 163 ALA A O 1
ATOM 1252 N N . PHE A 1 164 ? 14.942 12.023 -16.591 1.00 83.19 164 PHE A N 1
ATOM 1253 C CA . PHE A 1 164 ? 14.032 11.049 -17.195 1.00 83.19 164 PHE A CA 1
ATOM 1254 C C . PHE A 1 164 ? 13.882 9.807 -16.305 1.00 83.19 164 PHE A C 1
ATOM 1256 O O . PHE A 1 164 ? 14.350 8.720 -16.634 1.00 83.19 164 PHE A O 1
ATOM 1263 N N . SER A 1 165 ? 13.250 9.967 -15.139 1.00 78.50 165 SER A N 1
ATOM 1264 C CA . SER A 1 165 ? 13.123 8.887 -14.142 1.00 78.50 165 SER A CA 1
ATOM 1265 C C . SER A 1 165 ? 11.741 8.226 -14.094 1.00 78.50 165 SER A C 1
ATOM 1267 O O . SER A 1 165 ? 11.575 7.203 -13.430 1.00 78.50 165 SER A O 1
ATOM 1269 N N . PHE A 1 166 ? 10.742 8.787 -14.783 1.00 82.75 166 PHE A N 1
ATOM 1270 C CA . PHE A 1 166 ? 9.355 8.330 -14.708 1.00 82.75 166 PHE A CA 1
ATOM 1271 C C . PHE A 1 166 ? 8.985 7.461 -15.913 1.00 82.75 166 PHE A C 1
ATOM 1273 O O . PHE A 1 166 ? 8.642 7.974 -16.977 1.00 82.75 166 PHE A O 1
ATOM 1280 N N . TYR A 1 167 ? 9.038 6.143 -15.719 1.00 86.25 167 TYR A N 1
ATOM 1281 C CA . TYR A 1 167 ? 8.654 5.139 -16.708 1.00 86.25 167 TYR A CA 1
ATOM 1282 C C . TYR A 1 167 ? 7.611 4.179 -16.160 1.00 86.25 167 TYR A C 1
ATOM 1284 O O . TYR A 1 167 ? 7.650 3.837 -14.982 1.00 86.25 167 TYR A O 1
ATOM 1292 N N . TYR A 1 168 ? 6.711 3.733 -17.037 1.00 88.50 168 TYR A N 1
ATOM 1293 C CA . TYR A 1 168 ? 5.838 2.590 -16.785 1.00 88.50 168 TYR A CA 1
ATOM 1294 C C . TYR A 1 168 ? 6.629 1.315 -17.088 1.00 88.50 168 TYR A C 1
ATOM 1296 O O . TYR A 1 168 ? 6.997 1.124 -18.256 1.00 88.50 168 TYR A O 1
ATOM 1304 N N . PRO A 1 169 ? 6.941 0.476 -16.081 1.00 88.12 169 PRO A N 1
ATOM 1305 C CA . PRO A 1 169 ? 7.649 -0.782 -16.301 1.00 88.12 169 PRO A CA 1
ATOM 1306 C C . PRO A 1 169 ? 6.963 -1.652 -17.354 1.00 88.12 169 PRO A C 1
ATOM 1308 O O . PRO A 1 169 ? 7.636 -2.206 -18.214 1.00 88.12 169 PRO A O 1
ATOM 1311 N N . GLU A 1 170 ? 5.631 -1.650 -17.378 1.00 87.81 170 GLU A N 1
ATOM 1312 C CA . GLU A 1 170 ? 4.808 -2.439 -18.292 1.00 87.81 170 GLU A CA 1
ATOM 1313 C C . GLU A 1 170 ? 5.064 -2.078 -19.763 1.00 87.81 170 GLU A C 1
ATOM 1315 O O . GLU A 1 170 ? 5.053 -2.951 -20.629 1.00 87.81 170 GLU A O 1
ATOM 1320 N N . ASN A 1 171 ? 5.349 -0.805 -20.064 1.00 90.81 171 ASN A N 1
ATOM 1321 C CA . ASN A 1 171 ? 5.693 -0.386 -21.425 1.00 90.81 171 ASN A CA 1
ATOM 1322 C C . ASN A 1 171 ? 7.065 -0.929 -21.836 1.00 90.81 171 ASN A C 1
ATOM 1324 O O . ASN A 1 171 ? 7.233 -1.393 -22.960 1.00 90.81 171 ASN A O 1
ATOM 1328 N N . LEU A 1 172 ? 8.048 -0.863 -20.933 1.00 91.69 172 LEU A N 1
ATOM 1329 C CA . LEU A 1 172 ? 9.398 -1.367 -21.194 1.00 91.69 172 LEU A CA 1
ATOM 1330 C C . LEU A 1 172 ? 9.387 -2.893 -21.336 1.00 91.69 172 LEU A C 1
ATOM 1332 O O . LEU A 1 172 ? 9.986 -3.430 -22.263 1.00 91.69 172 LEU A O 1
ATOM 1336 N N . GLU A 1 173 ? 8.641 -3.582 -20.474 1.00 89.50 173 GLU A N 1
ATOM 1337 C CA . GLU A 1 173 ? 8.423 -5.026 -20.538 1.00 89.50 173 GLU A CA 1
ATOM 1338 C C . GLU A 1 173 ? 7.720 -5.444 -21.831 1.00 89.50 173 GLU A C 1
ATOM 1340 O O . GLU A 1 173 ? 8.111 -6.438 -22.435 1.00 89.50 173 GLU A O 1
ATOM 1345 N N . ALA A 1 174 ? 6.727 -4.683 -22.303 1.00 87.75 174 ALA A N 1
ATOM 1346 C CA . ALA A 1 174 ? 6.056 -4.958 -23.573 1.00 87.75 174 ALA A CA 1
ATOM 1347 C C . ALA A 1 174 ? 6.991 -4.775 -24.780 1.00 87.75 174 ALA A C 1
ATOM 1349 O O . ALA A 1 174 ? 6.966 -5.583 -25.713 1.00 87.75 174 ALA A O 1
ATOM 1350 N N . ILE A 1 175 ? 7.838 -3.740 -24.759 1.00 88.81 175 ILE A N 1
ATOM 1351 C CA . ILE A 1 175 ? 8.840 -3.499 -25.804 1.00 88.81 175 ILE A CA 1
ATOM 1352 C C . ILE A 1 175 ? 9.875 -4.634 -25.817 1.00 88.81 175 ILE A C 1
ATOM 1354 O O . ILE A 1 175 ? 10.097 -5.249 -26.861 1.00 88.81 175 ILE A O 1
ATOM 1358 N N . ALA A 1 176 ? 10.449 -4.968 -24.659 1.00 88.81 176 ALA A N 1
ATOM 1359 C CA . ALA A 1 176 ? 11.410 -6.062 -24.529 1.00 88.81 176 ALA A CA 1
ATOM 1360 C C . ALA A 1 176 ? 10.782 -7.421 -24.889 1.00 88.81 176 ALA A C 1
ATOM 1362 O O . ALA A 1 176 ? 11.361 -8.214 -25.630 1.00 88.81 176 ALA A O 1
ATOM 1363 N N . GLY A 1 177 ? 9.547 -7.667 -24.443 1.00 85.69 177 GLY A N 1
ATOM 1364 C CA . GLY A 1 177 ? 8.767 -8.865 -24.756 1.00 85.69 177 GLY A CA 1
ATOM 1365 C C . GLY A 1 177 ? 8.411 -9.011 -26.238 1.00 85.69 177 GLY A C 1
ATOM 1366 O O . GLY A 1 177 ? 8.093 -10.115 -26.677 1.00 85.69 177 GLY A O 1
ATOM 1367 N N . SER A 1 178 ? 8.519 -7.930 -27.017 1.00 86.44 178 SER A N 1
ATOM 1368 C CA . SER A 1 178 ? 8.378 -7.938 -28.479 1.00 86.44 178 SER A CA 1
ATOM 1369 C C . SER A 1 178 ? 9.691 -8.268 -29.214 1.00 86.44 178 SER A C 1
ATOM 1371 O O . SER A 1 178 ? 9.710 -8.279 -30.443 1.00 86.44 178 SER A O 1
ATOM 1373 N N . GLY A 1 179 ? 10.781 -8.553 -28.488 1.00 87.00 179 GLY A N 1
ATOM 1374 C CA . GLY A 1 179 ? 12.083 -8.938 -29.048 1.00 87.00 179 GLY A CA 1
ATOM 1375 C C . GLY A 1 179 ? 13.058 -7.780 -29.285 1.00 87.00 179 GLY A C 1
ATOM 1376 O O . GLY A 1 179 ? 14.058 -7.969 -29.975 1.00 87.00 179 GLY A O 1
ATOM 1377 N N . ALA A 1 180 ? 12.775 -6.591 -28.747 1.00 91.12 180 ALA A N 1
ATOM 1378 C CA . A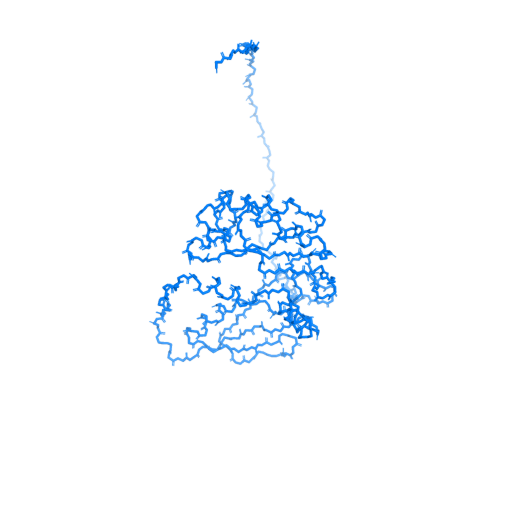LA A 1 180 ? 13.695 -5.459 -28.792 1.00 91.12 180 ALA A CA 1
ATOM 1379 C C . ALA A 1 180 ? 14.700 -5.496 -27.629 1.00 91.12 180 ALA A C 1
ATOM 1381 O O . ALA A 1 180 ? 14.360 -5.894 -26.513 1.00 91.12 180 ALA A O 1
ATOM 1382 N N . GLU A 1 181 ? 15.917 -5.014 -27.873 1.00 93.25 181 GLU A N 1
ATOM 1383 C CA . GLU A 1 181 ? 16.909 -4.768 -26.826 1.00 93.25 181 GLU A CA 1
ATOM 1384 C C . GLU A 1 181 ? 16.796 -3.320 -26.343 1.00 93.25 181 GLU A C 1
ATOM 1386 O O . GLU A 1 181 ? 16.841 -2.379 -27.136 1.00 93.25 181 GLU A O 1
ATOM 1391 N N . LEU A 1 182 ? 16.631 -3.131 -25.032 1.00 94.31 182 LEU A N 1
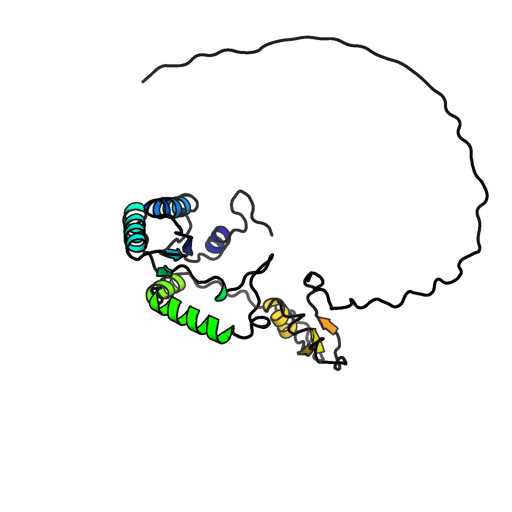ATOM 1392 C CA . LEU A 1 182 ? 16.547 -1.805 -24.424 1.00 94.31 182 LEU A CA 1
ATOM 1393 C C . LEU A 1 182 ? 17.939 -1.328 -24.001 1.00 94.31 182 LEU A C 1
ATOM 1395 O O . LEU A 1 182 ? 18.588 -1.966 -23.173 1.00 94.31 182 LEU A O 1
ATOM 1399 N N . ILE A 1 183 ? 18.367 -0.180 -24.525 1.00 95.31 183 ILE A N 1
ATOM 1400 C CA . ILE A 1 183 ? 19.656 0.444 -24.200 1.00 95.31 183 ILE A CA 1
ATOM 1401 C C . ILE A 1 183 ? 19.395 1.719 -23.402 1.00 95.31 183 ILE A C 1
ATOM 1403 O O . ILE A 1 183 ? 18.848 2.684 -23.931 1.00 95.31 183 ILE A O 1
ATOM 1407 N N . GLU A 1 184 ? 19.772 1.744 -22.125 1.00 94.12 184 GLU A N 1
ATOM 1408 C CA . GLU A 1 184 ? 19.621 2.949 -21.304 1.00 94.12 184 GLU A CA 1
ATOM 1409 C C . GLU A 1 184 ? 20.620 4.030 -21.725 1.00 94.12 184 GLU A C 1
ATOM 1411 O O . GLU A 1 184 ? 21.820 3.784 -21.833 1.00 94.12 184 GLU A O 1
ATOM 1416 N N . ILE A 1 185 ? 20.108 5.238 -21.942 1.00 94.19 185 ILE A N 1
ATOM 1417 C CA . ILE A 1 185 ? 20.876 6.421 -22.330 1.00 94.19 185 ILE A CA 1
ATOM 1418 C C . ILE A 1 185 ? 20.592 7.497 -21.295 1.00 94.19 185 ILE A C 1
ATOM 1420 O O . ILE A 1 185 ? 19.438 7.782 -20.993 1.00 94.19 185 ILE A O 1
ATOM 1424 N N . SER A 1 186 ? 21.629 8.119 -20.759 1.00 91.44 186 SER A N 1
ATOM 1425 C CA . SER A 1 186 ? 21.548 9.163 -19.747 1.00 91.44 186 SER A CA 1
ATOM 1426 C C . SER A 1 186 ? 21.816 10.535 -20.377 1.00 91.44 186 SER A C 1
ATOM 1428 O O . SER A 1 186 ? 22.981 10.923 -20.452 1.00 91.44 186 SER A O 1
ATOM 1430 N N . PRO A 1 187 ? 20.790 11.334 -20.732 1.00 88.19 187 PRO A N 1
ATOM 1431 C CA . PRO A 1 187 ? 20.949 12.708 -21.228 1.00 88.19 187 PRO A CA 1
ATOM 1432 C C . PRO A 1 187 ? 21.874 13.618 -20.410 1.00 88.19 187 PRO A C 1
ATOM 1434 O O . PRO A 1 187 ? 22.466 14.546 -20.952 1.00 88.19 187 PRO A O 1
ATOM 1437 N N . LEU A 1 188 ? 21.996 13.379 -19.102 1.00 87.12 188 LEU A N 1
ATOM 1438 C CA . LEU A 1 188 ? 22.884 14.144 -18.223 1.00 87.12 188 LEU A CA 1
ATOM 1439 C C . LEU A 1 188 ? 24.367 13.732 -18.273 1.00 87.12 188 LEU A C 1
ATOM 1441 O O . LEU A 1 188 ? 25.201 14.464 -17.743 1.00 87.12 188 LEU A O 1
ATOM 1445 N N . ARG A 1 189 ? 24.703 12.558 -18.820 1.00 89.12 189 ARG A N 1
ATOM 1446 C CA . ARG A 1 189 ? 26.067 11.990 -18.793 1.00 89.12 189 ARG A CA 1
ATOM 1447 C C . ARG A 1 189 ? 26.594 11.666 -20.184 1.00 89.12 189 ARG A C 1
ATOM 1449 O O . ARG A 1 189 ? 27.770 11.895 -20.446 1.00 89.12 189 ARG A O 1
ATOM 1456 N N . ASP A 1 190 ? 25.732 11.149 -21.049 1.00 89.25 190 ASP A N 1
ATOM 1457 C CA . ASP A 1 190 ? 26.103 10.691 -22.377 1.00 89.25 190 ASP A CA 1
ATOM 1458 C C . ASP A 1 190 ? 26.047 11.863 -23.354 1.00 89.25 190 ASP A C 1
ATOM 1460 O O . ASP A 1 190 ? 25.020 12.518 -23.528 1.00 89.25 190 ASP A O 1
ATOM 1464 N N . SER A 1 191 ? 27.181 12.140 -23.993 1.00 88.00 191 SER A N 1
ATOM 1465 C CA . SER A 1 191 ? 27.318 13.209 -24.987 1.00 88.00 191 SER A CA 1
ATOM 1466 C C . SER A 1 191 ? 26.944 12.767 -26.403 1.00 88.00 191 SER A C 1
ATOM 1468 O O . SER A 1 191 ? 26.862 13.597 -27.306 1.00 88.00 191 SER A O 1
ATOM 1470 N N . THR A 1 192 ? 26.736 11.465 -26.611 1.00 90.94 192 THR A N 1
ATOM 1471 C CA . THR A 1 192 ? 26.417 10.859 -27.908 1.00 90.94 192 THR A CA 1
ATOM 1472 C C . THR A 1 192 ? 25.424 9.716 -27.729 1.00 90.94 192 THR A C 1
ATOM 1474 O O . THR A 1 192 ? 25.342 9.119 -26.656 1.00 90.94 192 THR A O 1
ATOM 1477 N N . LEU A 1 193 ? 24.656 9.422 -28.779 1.00 90.88 193 LEU A N 1
ATOM 1478 C CA . LEU A 1 193 ? 23.758 8.271 -28.796 1.00 90.88 193 LEU A CA 1
ATOM 1479 C C . LEU A 1 193 ? 24.534 7.024 -29.260 1.00 90.88 193 LEU A C 1
ATOM 1481 O O . LEU A 1 193 ? 25.249 7.111 -30.262 1.00 90.88 193 LEU A O 1
ATOM 1485 N N . PRO A 1 194 ? 24.396 5.872 -28.576 1.00 90.88 194 PRO A N 1
ATOM 1486 C CA . PRO A 1 194 ? 24.902 4.599 -29.082 1.00 90.88 194 PRO A CA 1
ATOM 1487 C C . PRO A 1 194 ? 24.149 4.185 -30.356 1.00 90.88 194 PRO A C 1
ATOM 1489 O O . PRO A 1 194 ? 23.155 4.804 -30.736 1.00 90.88 194 PRO A O 1
ATOM 1492 N N . ALA A 1 195 ? 24.605 3.123 -31.023 1.00 92.94 195 ALA A N 1
ATOM 1493 C CA . ALA A 1 195 ? 23.916 2.584 -32.193 1.00 92.94 195 ALA A CA 1
ATOM 1494 C C . ALA A 1 195 ? 22.533 2.026 -31.801 1.00 92.94 195 ALA A C 1
ATOM 1496 O O . ALA A 1 195 ? 22.424 0.926 -31.255 1.00 92.94 195 ALA A O 1
ATOM 1497 N N . ILE A 1 196 ? 21.490 2.812 -32.073 1.00 95.38 196 ILE A N 1
ATOM 1498 C CA . ILE A 1 196 ? 20.083 2.503 -31.805 1.00 95.38 196 ILE A CA 1
ATOM 1499 C C . ILE A 1 196 ? 19.265 2.648 -33.088 1.00 95.38 196 ILE A C 1
ATOM 1501 O O . ILE A 1 196 ? 19.542 3.515 -33.916 1.00 95.38 196 ILE A O 1
ATOM 1505 N N . ASP A 1 197 ? 18.230 1.827 -33.218 1.00 94.50 197 ASP A N 1
ATOM 1506 C CA . ASP A 1 197 ? 17.274 1.868 -34.326 1.00 94.50 197 ASP A CA 1
ATOM 1507 C C . ASP A 1 197 ? 16.095 2.808 -34.023 1.00 94.50 197 ASP A C 1
ATOM 1509 O O . ASP A 1 197 ? 15.488 3.377 -34.930 1.00 94.50 197 ASP A O 1
ATOM 1513 N N . ALA A 1 198 ? 15.766 2.987 -32.739 1.00 94.12 198 ALA A N 1
ATOM 1514 C CA . ALA A 1 198 ? 14.726 3.901 -32.279 1.00 94.12 198 ALA A CA 1
ATOM 1515 C C . ALA A 1 198 ? 15.032 4.464 -30.884 1.00 94.12 198 ALA A C 1
ATOM 1517 O O . ALA A 1 198 ? 15.818 3.900 -30.125 1.00 94.12 198 ALA A O 1
ATOM 1518 N N . LEU A 1 199 ? 14.370 5.570 -30.534 1.00 93.94 199 LEU A N 1
ATOM 1519 C CA . LEU A 1 199 ? 14.472 6.221 -29.229 1.00 93.94 199 LEU A CA 1
ATOM 1520 C C . LEU A 1 199 ? 13.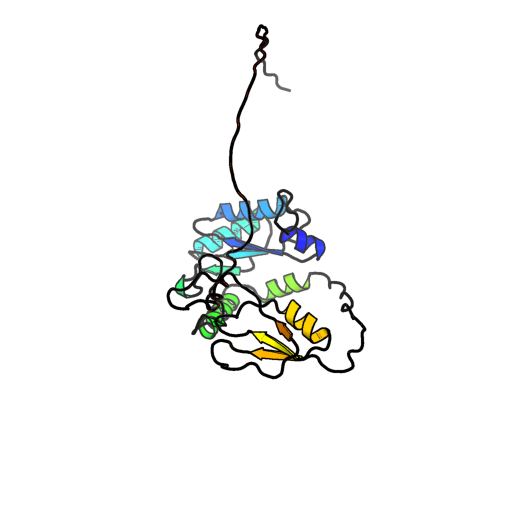096 6.272 -28.551 1.00 93.94 199 LEU A C 1
ATOM 1522 O O . LEU A 1 199 ? 12.135 6.789 -29.119 1.00 93.94 199 LEU A O 1
ATOM 1526 N N . TYR A 1 200 ? 13.018 5.779 -27.319 1.00 93.31 200 TYR A N 1
ATOM 1527 C CA . TYR A 1 200 ? 11.855 5.845 -26.446 1.00 93.31 200 TYR A CA 1
ATOM 1528 C C . TYR A 1 200 ? 12.129 6.802 -25.283 1.00 93.31 200 TYR A C 1
ATOM 1530 O O . TYR A 1 200 ? 13.036 6.606 -24.473 1.00 93.31 200 TYR A O 1
ATOM 1538 N N . ALA A 1 201 ? 11.325 7.856 -25.197 1.00 90.19 201 ALA A N 1
ATOM 1539 C CA . ALA A 1 201 ? 11.405 8.839 -24.132 1.00 90.19 201 ALA A CA 1
ATOM 1540 C C . ALA A 1 201 ? 9.998 9.211 -23.677 1.00 90.19 201 ALA A C 1
ATOM 1542 O O . ALA A 1 201 ? 9.134 9.533 -24.496 1.00 90.19 201 ALA A O 1
ATOM 1543 N N . ILE A 1 202 ? 9.769 9.206 -22.367 1.00 81.19 202 ILE A N 1
ATOM 1544 C CA . ILE A 1 202 ? 8.528 9.738 -21.809 1.00 81.19 202 ILE A CA 1
ATOM 1545 C C . ILE A 1 202 ? 8.726 11.224 -21.545 1.00 81.19 202 ILE A C 1
ATOM 1547 O O . ILE A 1 202 ? 9.565 11.635 -20.745 1.00 81.19 202 ILE A O 1
ATOM 1551 N N . CYS A 1 203 ? 7.921 12.045 -22.215 1.00 69.31 203 CYS A N 1
ATOM 1552 C CA . CYS A 1 203 ? 7.851 13.464 -21.917 1.00 69.31 203 CYS A CA 1
ATOM 1553 C C . CYS A 1 203 ? 6.972 13.661 -20.681 1.00 69.31 203 CYS A C 1
ATOM 1555 O O . CYS A 1 203 ? 5.742 13.651 -20.753 1.00 69.31 203 CYS A O 1
ATOM 1557 N N . THR A 1 204 ? 7.601 13.849 -19.526 1.00 59.84 204 THR A N 1
ATOM 1558 C CA . THR A 1 204 ? 6.910 14.454 -18.391 1.00 59.84 204 THR A CA 1
ATOM 1559 C C . THR A 1 204 ? 6.931 15.961 -18.586 1.00 59.84 204 THR A C 1
ATOM 1561 O O . THR A 1 204 ? 7.989 16.518 -18.876 1.00 59.84 204 THR A O 1
ATOM 1564 N N . ARG A 1 205 ? 5.798 16.642 -18.395 1.00 48.50 205 ARG A N 1
ATOM 1565 C CA . ARG A 1 205 ? 5.777 18.106 -18.310 1.00 48.50 205 ARG A CA 1
ATOM 1566 C C . ARG A 1 205 ? 6.489 18.514 -17.016 1.00 48.50 205 ARG A C 1
ATOM 1568 O O . ARG A 1 205 ? 5.853 18.674 -15.979 1.00 48.50 205 ARG A O 1
ATOM 1575 N N . SER A 1 206 ? 7.812 18.592 -17.055 1.00 46.19 206 SER A N 1
ATOM 1576 C CA . SER A 1 206 ? 8.608 19.191 -15.996 1.00 46.19 206 SER A CA 1
ATOM 1577 C C . SER A 1 206 ? 8.468 20.704 -16.125 1.00 46.19 206 SER A C 1
ATOM 1579 O O . SER A 1 206 ? 8.622 21.268 -17.209 1.00 46.19 206 SER A O 1
ATOM 1581 N N . GLU A 1 207 ? 8.112 21.381 -15.034 1.00 50.16 207 GLU A N 1
ATOM 1582 C CA . GLU A 1 207 ? 8.291 22.830 -14.998 1.00 50.16 207 GLU A CA 1
ATOM 1583 C C . GLU A 1 207 ? 9.772 23.138 -15.247 1.00 50.16 207 GLU A C 1
ATOM 1585 O O . GLU A 1 207 ? 10.638 22.401 -14.753 1.00 50.16 207 GLU A O 1
ATOM 1590 N N . PRO A 1 208 ? 10.094 24.208 -15.990 1.00 41.97 208 PRO A N 1
ATOM 1591 C CA . PRO A 1 208 ? 11.468 24.651 -16.093 1.00 41.97 208 PRO A CA 1
ATOM 1592 C C . PRO A 1 208 ? 11.951 25.009 -14.686 1.00 41.97 208 PRO A C 1
ATOM 1594 O O . PRO A 1 208 ? 11.589 26.040 -14.123 1.00 41.97 208 PRO A O 1
ATOM 1597 N N . ARG A 1 209 ? 12.797 24.154 -14.102 1.00 44.72 209 ARG A N 1
ATOM 1598 C CA . ARG A 1 209 ? 13.679 24.597 -13.025 1.00 44.72 209 ARG A CA 1
ATOM 1599 C C . ARG A 1 209 ? 14.556 25.684 -13.634 1.00 44.72 209 ARG A C 1
ATOM 1601 O O . ARG A 1 209 ? 15.236 25.416 -14.625 1.00 44.72 209 ARG A O 1
ATOM 1608 N N . ASN A 1 210 ? 14.512 26.890 -13.067 1.00 40.62 210 ASN A N 1
ATOM 1609 C CA . ASN A 1 210 ? 15.426 27.986 -13.396 1.00 40.62 210 ASN A CA 1
ATOM 1610 C C . ASN A 1 210 ? 16.854 27.432 -13.556 1.00 40.62 210 ASN A C 1
ATOM 1612 O O . ASN A 1 210 ? 17.478 27.069 -12.562 1.00 40.62 210 ASN A O 1
ATOM 1616 N N . GLY A 1 211 ? 17.342 27.322 -14.796 1.00 43.78 211 GLY A N 1
ATOM 1617 C CA . GLY A 1 211 ? 18.721 26.918 -15.085 1.00 43.78 211 GLY A CA 1
ATOM 1618 C C . GLY A 1 211 ? 18.932 25.933 -16.238 1.00 43.78 211 GLY A C 1
ATOM 1619 O O . GLY A 1 211 ? 20.015 25.937 -16.810 1.00 43.78 211 GLY A O 1
ATOM 1620 N N . LEU A 1 212 ? 17.940 25.133 -16.643 1.00 40.69 212 LEU A N 1
ATOM 1621 C CA . LEU A 1 212 ? 18.077 24.295 -17.845 1.00 40.69 212 LEU A CA 1
ATOM 1622 C C . LEU A 1 212 ? 17.543 25.067 -19.054 1.00 40.69 212 LEU A C 1
ATOM 1624 O O . LEU A 1 212 ? 16.335 25.132 -19.284 1.00 40.69 212 LEU A O 1
ATOM 1628 N N . GLN A 1 213 ? 18.452 25.701 -19.802 1.00 37.44 213 GLN A N 1
ATOM 1629 C CA . GLN A 1 213 ? 18.144 26.250 -21.120 1.00 37.44 213 GLN A CA 1
ATOM 1630 C C . GLN A 1 213 ? 17.566 25.126 -21.981 1.00 37.44 213 GLN A C 1
ATOM 1632 O O . GLN A 1 213 ? 18.250 24.162 -22.316 1.00 37.44 213 GLN A O 1
ATOM 1637 N N . ALA A 1 214 ? 16.280 25.255 -22.303 1.00 36.19 214 ALA A N 1
ATOM 1638 C CA . ALA A 1 214 ? 15.629 24.447 -23.314 1.00 36.19 214 ALA A CA 1
ATOM 1639 C C . ALA A 1 214 ? 16.487 24.458 -24.585 1.00 36.19 214 ALA A C 1
ATOM 1641 O O . ALA A 1 214 ? 16.931 25.529 -25.007 1.00 36.19 214 ALA A O 1
ATOM 1642 N N . TRP A 1 215 ? 16.692 23.285 -25.184 1.00 34.66 215 TRP A N 1
ATOM 1643 C CA . TRP A 1 215 ? 17.161 23.164 -26.560 1.00 34.66 215 TRP A CA 1
ATOM 1644 C C . TRP A 1 215 ? 16.299 24.078 -27.439 1.00 34.66 215 TRP A C 1
ATOM 1646 O O . TRP A 1 215 ? 15.135 23.784 -27.711 1.00 34.66 215 TRP A O 1
ATOM 1656 N N . ARG A 1 216 ? 16.843 25.238 -27.810 1.00 35.56 216 ARG A N 1
ATOM 1657 C CA . ARG A 1 216 ? 16.254 26.124 -28.809 1.00 35.56 216 ARG A CA 1
ATOM 1658 C C . ARG A 1 216 ? 16.795 25.650 -30.144 1.00 35.56 216 ARG A C 1
ATOM 1660 O O . ARG A 1 216 ? 18.008 25.663 -30.338 1.00 35.56 216 ARG A O 1
ATOM 1667 N N . GLU A 1 217 ? 15.912 25.233 -31.048 1.00 31.91 217 GLU A N 1
ATOM 1668 C CA . GLU A 1 217 ? 16.286 25.160 -32.459 1.00 31.91 217 GLU A CA 1
ATOM 1669 C C . GLU A 1 217 ? 16.893 26.517 -32.860 1.00 31.91 217 GLU A C 1
ATOM 1671 O O . GLU A 1 217 ? 16.343 27.561 -32.477 1.00 31.91 217 GLU A O 1
ATOM 1676 N N . PRO A 1 218 ? 18.027 26.545 -33.582 1.00 36.19 218 PRO A N 1
ATOM 1677 C CA . PRO A 1 218 ? 18.516 27.795 -34.136 1.00 36.19 218 PRO A CA 1
ATOM 1678 C C . PRO A 1 218 ? 17.421 28.376 -35.044 1.00 36.19 218 PRO A C 1
ATOM 1680 O O . PRO A 1 218 ? 16.767 27.620 -35.771 1.00 36.19 218 PRO A O 1
ATOM 1683 N N . PRO A 1 219 ? 17.163 29.695 -34.986 1.00 38.50 219 PRO A N 1
ATOM 1684 C CA . PRO A 1 219 ? 16.134 30.308 -35.809 1.00 38.50 219 PRO A CA 1
ATOM 1685 C C . PRO A 1 219 ? 16.417 29.994 -37.277 1.00 38.50 219 PRO A C 1
ATOM 1687 O O . PRO A 1 219 ? 17.500 30.287 -37.781 1.00 38.50 219 PRO A O 1
ATOM 1690 N N . ARG A 1 220 ? 15.441 29.373 -37.948 1.00 41.72 220 ARG A N 1
ATOM 1691 C CA . ARG A 1 220 ? 15.475 29.195 -39.400 1.00 41.72 220 ARG A CA 1
ATOM 1692 C C . ARG A 1 220 ? 15.608 30.581 -40.017 1.00 41.72 220 ARG A C 1
ATOM 1694 O O . ARG A 1 220 ? 14.754 31.435 -39.777 1.00 41.72 220 ARG A O 1
ATOM 1701 N N . GLU A 1 221 ? 16.690 30.805 -40.755 1.00 38.22 221 GLU A N 1
ATOM 1702 C CA . GLU A 1 221 ? 16.873 32.029 -41.523 1.00 38.22 221 GLU A CA 1
ATOM 1703 C C . GLU A 1 221 ? 15.638 32.229 -42.404 1.00 38.22 221 GLU A C 1
ATOM 1705 O O . GLU A 1 221 ? 15.241 31.344 -43.165 1.00 38.22 221 GLU A O 1
ATOM 1710 N N . ALA A 1 222 ? 14.977 33.373 -42.230 1.00 38.66 222 ALA A N 1
ATOM 1711 C CA . ALA A 1 222 ? 13.840 33.752 -43.043 1.00 38.66 222 ALA A CA 1
ATOM 1712 C C . ALA A 1 222 ? 14.339 33.981 -44.474 1.00 38.66 222 ALA A C 1
ATOM 1714 O O . ALA A 1 222 ? 14.898 35.032 -44.785 1.00 38.66 222 ALA A O 1
ATOM 1715 N N . GLY A 1 223 ? 14.158 32.972 -45.326 1.00 33.34 223 GLY A N 1
ATOM 1716 C CA . GLY A 1 223 ? 14.281 33.112 -46.768 1.00 33.34 223 GLY A CA 1
ATOM 1717 C C . GLY A 1 223 ? 13.356 34.226 -47.255 1.00 33.34 223 GLY A C 1
ATOM 1718 O O . GLY A 1 223 ? 12.179 34.280 -46.898 1.00 33.34 223 GLY A O 1
ATOM 1719 N N . ASP A 1 224 ? 13.933 35.138 -48.028 1.00 39.66 224 ASP A N 1
ATOM 1720 C CA . ASP A 1 224 ? 13.321 36.338 -48.591 1.00 39.66 224 ASP A CA 1
ATOM 1721 C C . ASP A 1 224 ? 12.231 35.975 -49.618 1.00 39.66 224 ASP A C 1
ATOM 1723 O O . ASP A 1 224 ? 12.435 36.019 -50.829 1.00 39.66 224 ASP A O 1
ATOM 1727 N N . GLU A 1 225 ? 11.038 35.612 -49.146 1.00 37.97 225 GLU A N 1
ATOM 1728 C CA . GLU A 1 225 ? 9.838 35.526 -49.981 1.00 37.97 225 GLU A CA 1
ATOM 1729 C C . GLU A 1 225 ? 9.167 36.904 -50.081 1.00 37.97 225 GLU A C 1
ATOM 1731 O O . GLU A 1 225 ? 8.084 37.167 -49.555 1.00 37.97 225 GLU A O 1
ATOM 1736 N N . ARG A 1 226 ? 9.816 37.820 -50.807 1.00 33.78 226 ARG A N 1
ATOM 1737 C CA . ARG A 1 226 ? 9.161 39.010 -51.363 1.00 33.78 226 ARG A CA 1
ATOM 1738 C C . ARG A 1 226 ? 9.169 38.973 -52.879 1.00 33.78 226 ARG A C 1
ATOM 1740 O O . ARG A 1 226 ? 9.923 39.680 -53.537 1.00 33.78 226 ARG A O 1
ATOM 1747 N N . ARG A 1 227 ? 8.220 38.222 -53.432 1.00 34.16 227 ARG A N 1
ATOM 1748 C CA . ARG A 1 227 ? 7.507 38.574 -54.667 1.00 34.16 227 ARG A CA 1
ATOM 1749 C C . ARG A 1 227 ? 6.377 37.574 -54.869 1.00 34.16 227 ARG A C 1
ATOM 1751 O O . ARG A 1 227 ? 6.638 36.427 -55.181 1.00 34.16 227 ARG A O 1
ATOM 1758 N N . ILE A 1 228 ? 5.137 38.033 -54.719 1.00 31.38 228 ILE A N 1
ATOM 1759 C CA . ILE A 1 228 ? 4.092 38.024 -55.758 1.00 31.38 228 ILE A CA 1
ATOM 1760 C C . ILE A 1 228 ? 2.767 38.478 -55.114 1.00 31.38 228 ILE A C 1
ATOM 1762 O O . ILE A 1 228 ? 2.172 37.788 -54.301 1.00 31.38 228 ILE A O 1
ATOM 1766 N N . GLY A 1 229 ? 2.348 39.684 -55.512 1.00 27.55 229 GLY A N 1
ATOM 1767 C CA . GLY A 1 229 ? 0.965 40.103 -55.760 1.00 27.55 229 GLY A CA 1
ATOM 1768 C C . GLY A 1 229 ? -0.070 40.057 -54.632 1.00 27.55 229 GLY A C 1
ATOM 1769 O O . GLY A 1 229 ? -0.623 39.006 -54.360 1.00 27.55 229 GLY A O 1
ATOM 1770 N N . HIS A 1 230 ? -0.549 41.229 -54.204 1.00 30.83 230 HIS A N 1
ATOM 1771 C CA . HIS A 1 230 ? -1.883 41.688 -54.629 1.00 30.83 230 HIS A CA 1
ATOM 1772 C C . HIS A 1 230 ? -2.148 43.145 -54.225 1.00 30.83 230 HIS A C 1
ATOM 1774 O O . HIS A 1 230 ? -1.980 43.556 -53.079 1.00 30.83 230 HIS A O 1
ATOM 1780 N N . GLN A 1 231 ? -2.552 43.933 -55.219 1.00 31.33 231 GLN A N 1
ATOM 1781 C CA . GLN A 1 231 ? -3.021 45.305 -55.080 1.00 31.33 231 GLN A CA 1
ATOM 1782 C C . GLN A 1 231 ? -4.481 45.335 -54.596 1.00 31.33 231 GLN A C 1
ATOM 1784 O O . GLN A 1 231 ? -5.310 44.602 -55.116 1.00 31.33 231 GLN A O 1
ATOM 1789 N N . ARG A 1 232 ? -4.754 46.288 -53.687 1.00 30.34 232 ARG A N 1
ATOM 1790 C CA . ARG A 1 232 ? -5.960 47.148 -53.560 1.00 30.34 232 ARG A CA 1
ATOM 1791 C C . ARG A 1 232 ? -7.326 46.451 -53.391 1.00 30.34 232 ARG A C 1
ATOM 1793 O O . ARG A 1 232 ? -7.846 45.833 -54.301 1.00 30.34 232 ARG A O 1
ATOM 1800 N N . SER A 1 233 ? -7.935 46.474 -52.203 1.00 28.86 233 SER A N 1
ATOM 1801 C CA . SER A 1 233 ? -8.646 47.582 -51.518 1.00 28.86 233 SER A CA 1
ATOM 1802 C C . SER A 1 233 ? -10.109 47.807 -51.942 1.00 28.86 233 SER A C 1
ATOM 1804 O O . SER A 1 233 ? -10.374 48.189 -53.075 1.00 28.86 233 SER A O 1
ATOM 1806 N N . HIS A 1 234 ? -10.988 47.748 -50.933 1.00 30.41 234 HIS A N 1
ATOM 1807 C CA . HIS A 1 234 ? -12.247 48.491 -50.752 1.00 30.41 234 HIS A CA 1
ATOM 1808 C C . HIS A 1 234 ? -13.384 48.356 -51.782 1.00 30.41 234 HIS A C 1
ATOM 1810 O O . HIS A 1 234 ? -13.314 48.901 -52.878 1.00 30.41 234 HIS A O 1
ATOM 1816 N N . ARG A 1 235 ? -14.561 47.925 -51.298 1.00 28.56 235 ARG A N 1
ATOM 1817 C CA . ARG A 1 235 ? -15.687 48.851 -51.038 1.00 28.56 235 ARG A CA 1
ATOM 1818 C C . ARG A 1 235 ? -16.858 48.179 -50.316 1.00 28.56 235 ARG A C 1
ATOM 1820 O O . ARG A 1 235 ? -17.385 47.160 -50.738 1.00 28.56 235 ARG A O 1
ATOM 1827 N N . THR A 1 236 ? -17.284 48.840 -49.249 1.00 35.09 236 THR A N 1
ATOM 1828 C CA . THR A 1 236 ? -18.577 48.729 -48.574 1.00 35.09 236 THR A CA 1
ATOM 1829 C C . THR A 1 236 ? -19.712 49.275 -49.448 1.00 35.09 236 THR A C 1
ATOM 1831 O O . THR A 1 236 ? -19.526 50.269 -50.149 1.00 35.09 236 THR A O 1
ATOM 1834 N N . ARG A 1 237 ? -20.915 48.692 -49.335 1.00 29.44 237 ARG A N 1
ATOM 1835 C CA . ARG A 1 237 ? -22.216 49.378 -49.487 1.00 29.44 237 ARG A CA 1
ATOM 1836 C C . ARG A 1 237 ? -23.327 48.519 -48.873 1.00 29.44 237 ARG A C 1
ATOM 1838 O O . ARG A 1 237 ? -23.479 47.361 -49.237 1.00 29.44 237 ARG A O 1
ATOM 1845 N N . GLY A 1 238 ? -24.068 49.099 -47.929 1.00 28.44 238 GLY A N 1
ATOM 1846 C CA . GLY A 1 238 ? -25.216 48.478 -47.266 1.00 28.44 238 GLY A CA 1
ATOM 1847 C C . GLY A 1 238 ? -26.576 48.890 -47.841 1.00 28.44 238 GLY A C 1
ATOM 1848 O O . GLY A 1 238 ? -26.662 49.804 -48.659 1.00 28.44 238 GLY A O 1
ATOM 1849 N N . ARG A 1 239 ? -27.628 48.217 -47.357 1.00 28.08 239 ARG A N 1
ATOM 1850 C CA . ARG A 1 239 ? -29.048 48.635 -47.226 1.00 28.08 239 ARG A CA 1
ATOM 1851 C C . ARG A 1 239 ? -29.781 47.456 -46.549 1.00 28.08 239 ARG A C 1
ATOM 1853 O O . ARG A 1 239 ? -29.646 46.342 -47.027 1.00 28.08 239 ARG A O 1
ATOM 1860 N N . ALA A 1 240 ? -30.296 47.562 -45.322 1.00 29.48 240 ALA A N 1
ATOM 1861 C CA . ALA A 1 240 ? -31.508 48.249 -44.842 1.00 29.48 240 ALA A CA 1
ATOM 1862 C C . ALA A 1 240 ? -32.836 47.522 -45.165 1.00 29.48 240 ALA A C 1
ATOM 1864 O O . ALA A 1 240 ? -33.195 47.388 -46.329 1.00 29.48 240 ALA A O 1
ATOM 1865 N N . GLY A 1 241 ? -33.581 47.168 -44.106 1.00 28.09 241 GLY A N 1
ATOM 1866 C CA . GLY A 1 241 ? -34.995 46.740 -44.091 1.00 28.09 241 GLY A CA 1
ATOM 1867 C C . GLY A 1 241 ? -35.285 45.892 -42.835 1.00 28.09 241 GLY A C 1
ATOM 1868 O O . GLY A 1 241 ? -34.849 44.754 -42.794 1.00 28.09 241 GLY A O 1
ATOM 1869 N N . ARG A 1 242 ? -35.663 46.448 -41.670 1.00 30.55 242 ARG A N 1
ATOM 1870 C CA . ARG A 1 242 ? -36.960 46.994 -41.175 1.00 30.55 242 ARG A CA 1
ATOM 1871 C C . ARG A 1 242 ? -38.028 45.950 -40.775 1.00 30.55 242 ARG A C 1
ATOM 1873 O O . ARG A 1 242 ? -38.503 45.220 -41.629 1.00 30.55 242 ARG A O 1
ATOM 1880 N N . GLY A 1 243 ? -38.491 46.095 -39.518 1.00 27.64 243 GLY A N 1
ATOM 1881 C CA . GLY A 1 243 ? -39.838 45.780 -38.981 1.00 27.64 243 GLY A CA 1
ATOM 1882 C C . GLY A 1 243 ? -39.975 44.405 -38.312 1.00 27.64 243 GLY A C 1
ATOM 1883 O O . GLY A 1 243 ? -39.562 43.428 -38.911 1.00 27.64 243 GLY A O 1
ATOM 1884 N N . GLY A 1 244 ? -40.520 44.199 -37.105 1.00 28.58 244 GLY A N 1
ATOM 1885 C CA . GLY A 1 244 ? -41.169 44.985 -36.028 1.00 28.58 244 GLY A CA 1
ATOM 1886 C C . GLY A 1 244 ? -41.408 43.996 -34.848 1.00 28.58 244 GLY A C 1
ATOM 1887 O O . GLY A 1 244 ? -41.465 42.797 -35.098 1.00 28.58 244 GLY A O 1
ATOM 1888 N N . ARG A 1 245 ? -41.240 44.349 -33.556 1.00 29.25 245 ARG A N 1
ATOM 1889 C CA . ARG A 1 245 ? -42.282 44.767 -32.564 1.00 29.25 245 ARG A CA 1
ATOM 1890 C C . ARG A 1 245 ? -43.615 44.004 -32.719 1.00 29.25 245 ARG A C 1
ATOM 1892 O O . ARG A 1 245 ? -44.096 43.926 -33.836 1.00 29.25 245 ARG A O 1
ATOM 1899 N N . GLU A 1 246 ? -44.283 43.427 -31.714 1.00 30.97 246 GLU A N 1
ATOM 1900 C CA . GLU A 1 246 ? -44.562 43.772 -30.299 1.00 30.97 246 GLU A CA 1
ATOM 1901 C C . GLU A 1 246 ? -45.354 42.555 -29.699 1.00 30.97 246 GLU A C 1
ATOM 1903 O O . GLU A 1 246 ? -46.020 41.864 -30.461 1.00 30.97 246 GLU A O 1
ATOM 1908 N N . SER A 1 247 ? -45.086 42.036 -28.489 1.00 31.05 247 SER A N 1
ATOM 1909 C CA . SER A 1 247 ? -45.645 42.354 -27.147 1.00 31.05 247 SER A CA 1
ATOM 1910 C C . SER A 1 247 ? -46.862 41.512 -26.667 1.00 31.05 247 SER A C 1
ATOM 1912 O O . SER A 1 247 ? -47.771 41.209 -27.427 1.00 31.05 247 SER A O 1
ATOM 1914 N N . HIS A 1 248 ? -46.845 41.226 -25.346 1.00 29.28 248 HIS A N 1
ATOM 1915 C CA . HIS A 1 248 ? -47.942 40.839 -24.420 1.00 29.28 248 HIS A CA 1
ATOM 1916 C C . HIS A 1 248 ? -48.535 39.410 -24.487 1.00 29.28 248 HIS A C 1
ATOM 1918 O O . HIS A 1 248 ? -48.681 38.848 -25.557 1.00 29.28 248 HIS A O 1
ATOM 1924 N N . ALA A 1 249 ? -48.974 38.752 -23.402 1.00 30.22 249 ALA A N 1
ATOM 1925 C CA . ALA A 1 249 ? -48.899 38.927 -21.942 1.00 30.22 249 ALA A CA 1
ATOM 1926 C C . ALA A 1 249 ? -49.589 37.711 -21.264 1.00 30.22 249 ALA A C 1
ATOM 1928 O O . ALA A 1 249 ? -50.394 37.045 -21.907 1.00 30.22 249 ALA A O 1
ATOM 1929 N N . SER A 1 250 ? -49.379 37.555 -19.942 1.00 30.30 250 SER A N 1
ATOM 1930 C CA . SER A 1 250 ? -50.254 36.890 -18.934 1.00 30.30 250 SER A CA 1
ATOM 1931 C C . SER A 1 250 ? -50.445 35.363 -19.023 1.00 30.30 250 SER A C 1
ATOM 1933 O O . SER A 1 250 ? -50.499 34.808 -20.105 1.00 30.30 250 SER A O 1
ATOM 1935 N N . GLY A 1 251 ? -50.577 34.585 -17.946 1.00 28.80 251 GLY A N 1
ATOM 1936 C CA . GLY A 1 251 ? -50.663 34.805 -16.496 1.00 28.80 251 GLY A CA 1
ATOM 1937 C C . GLY A 1 251 ? -50.532 33.426 -15.809 1.00 28.80 251 GLY A C 1
ATOM 1938 O O . GLY A 1 251 ? -50.770 32.401 -16.438 1.00 28.80 251 GLY A O 1
ATOM 1939 N N . SER A 1 252 ? -49.936 33.349 -14.616 1.00 29.34 252 SER A N 1
ATOM 1940 C CA . SER A 1 252 ? -50.615 33.330 -13.300 1.00 29.34 252 SER A CA 1
ATOM 1941 C C . SER A 1 252 ? -50.789 31.918 -12.719 1.00 29.34 252 SER A C 1
ATOM 1943 O O . SER A 1 252 ? -51.443 31.085 -13.337 1.00 29.34 252 SER A O 1
ATOM 1945 N N . GLY A 1 253 ? -50.281 31.694 -11.500 1.00 28.28 253 GLY A N 1
ATOM 1946 C CA . GLY A 1 253 ? -50.651 30.541 -10.670 1.00 28.28 253 GLY A CA 1
ATOM 1947 C C . GLY A 1 253 ? -49.559 30.055 -9.713 1.00 28.28 253 GLY A C 1
ATOM 1948 O O . GLY A 1 253 ? -49.017 28.978 -9.919 1.00 28.28 253 GLY A O 1
ATOM 1949 N N . ASP A 1 254 ? -49.251 30.848 -8.689 1.00 31.67 254 ASP A N 1
ATOM 1950 C CA . ASP A 1 254 ? -48.458 30.478 -7.499 1.00 31.67 254 ASP A CA 1
ATOM 1951 C C . ASP A 1 254 ? -49.444 30.289 -6.298 1.00 31.67 254 ASP A C 1
ATOM 1953 O O . ASP A 1 254 ? -50.652 30.451 -6.497 1.00 31.67 254 ASP A O 1
ATOM 1957 N N . PRO A 1 255 ? -49.021 30.044 -5.043 1.00 46.09 255 PRO A N 1
ATOM 1958 C CA . PRO A 1 255 ? -48.820 28.746 -4.383 1.00 46.09 255 PRO A CA 1
ATOM 1959 C C . PRO A 1 255 ? -49.737 28.525 -3.147 1.00 46.09 255 PRO A C 1
ATOM 1961 O O . PRO A 1 255 ? -50.433 29.435 -2.703 1.00 46.09 255 PRO A O 1
ATOM 1964 N N . GLY A 1 256 ? -49.667 27.353 -2.491 1.00 29.30 256 GLY A N 1
ATOM 1965 C CA . GLY A 1 256 ? -50.008 27.244 -1.056 1.00 29.30 256 GLY A CA 1
ATOM 1966 C C . GLY A 1 256 ? -50.545 25.894 -0.541 1.00 29.30 256 GLY A C 1
ATOM 1967 O O . GLY A 1 256 ? -51.023 25.097 -1.335 1.00 29.30 256 GLY A O 1
ATOM 1968 N N . PRO A 1 257 ? -50.450 25.610 0.780 1.00 50.44 257 PRO A N 1
ATOM 1969 C CA . PRO A 1 257 ? -50.003 24.313 1.316 1.00 50.44 257 PRO A CA 1
ATOM 1970 C C . PRO A 1 257 ? -51.026 23.581 2.217 1.00 50.44 257 PRO A C 1
ATOM 1972 O O . PRO A 1 257 ? -51.973 24.190 2.703 1.00 50.44 257 PRO A O 1
ATOM 1975 N N . CYS A 1 258 ? -50.781 22.299 2.544 1.00 29.72 258 CYS A N 1
ATOM 1976 C CA . CYS A 1 258 ? -51.305 21.668 3.771 1.00 29.72 258 CYS A CA 1
ATOM 1977 C C . CYS A 1 258 ? -50.599 20.343 4.133 1.00 29.72 258 CYS A C 1
ATOM 1979 O O . CYS A 1 258 ? -50.563 19.403 3.345 1.00 29.72 258 CYS A O 1
ATOM 1981 N N . ALA A 1 259 ? -50.097 20.269 5.366 1.00 36.28 259 ALA A N 1
ATOM 1982 C CA . ALA A 1 259 ? -49.955 19.047 6.171 1.00 36.28 259 ALA A CA 1
ATOM 1983 C C . ALA A 1 259 ? -51.035 19.103 7.285 1.00 36.28 259 ALA A C 1
ATOM 1985 O O . ALA A 1 259 ? -51.725 20.125 7.350 1.00 36.28 259 ALA A O 1
ATOM 1986 N N . PRO A 1 260 ? -51.147 18.170 8.259 1.00 52.00 260 PRO A N 1
ATOM 1987 C CA . PRO A 1 260 ? -50.650 16.789 8.391 1.00 52.00 260 PRO A CA 1
ATOM 1988 C C . PRO A 1 260 ? -51.796 15.792 8.735 1.00 52.00 260 PRO A C 1
ATOM 1990 O O . PRO A 1 260 ? -52.915 16.223 8.985 1.00 52.00 260 PRO A O 1
ATOM 1993 N N . GLN A 1 261 ? -51.528 14.481 8.872 1.00 33.59 261 GLN A N 1
ATOM 1994 C CA . GLN A 1 261 ? -52.176 13.646 9.907 1.00 33.59 261 GLN A CA 1
ATOM 1995 C C . GLN A 1 261 ? -51.480 12.292 10.127 1.00 33.59 261 GLN A C 1
ATOM 1997 O O . GLN A 1 261 ? -50.889 11.712 9.222 1.00 33.59 261 GLN A O 1
ATOM 2002 N N . ARG A 1 262 ? -51.525 11.870 11.395 1.00 37.34 262 ARG A N 1
ATOM 2003 C CA . ARG A 1 262 ? -50.951 10.665 12.003 1.00 37.34 262 ARG A CA 1
ATOM 2004 C C . ARG A 1 262 ? -51.777 9.417 11.673 1.00 37.34 262 ARG A C 1
ATOM 2006 O O . ARG A 1 262 ? -52.991 9.521 11.524 1.00 37.34 262 ARG A O 1
ATOM 2013 N N . GLY A 1 263 ? -51.112 8.266 11.715 1.00 44.47 263 GLY A N 1
ATOM 2014 C CA . GLY A 1 263 ? -51.652 6.918 11.886 1.00 44.47 263 GLY A CA 1
ATOM 2015 C C . GLY A 1 263 ? -50.532 6.036 12.405 1.00 44.47 263 GLY A C 1
ATOM 2016 O O . GLY A 1 263 ? -49.473 6.054 11.741 1.00 44.47 263 GLY A O 1
#

Secondary structure (DSSP, 8-state):
----TT-TTSHHHHHHHTT--EEEEEE-TT-STHHHHHHHHHHHH-TTS-EEEEEEEEE--HHHHHHHHHHHHHHH---EEEEEE---GGGS-EETTEEPPTTT-TTHHHHHHHHHHHHHHHB-HHHHHHHHHTSPPPP-PPP-------SS-EEEEEE-SSSS----HHHHHHHHHTTEEEEEE-TTT-SS--S-SEEE---------TT----PPPPPP------------------------------------------